Protein 7BAW (pdb70)

Radius of gyration: 16.31 Å; Cα contacts (8 Å, |Δi|>4): 355; chains: 7; bounding box: 27×25×44 Å

B-factor: mean 44.31, std 15.13, range [24.91, 99.05]

Secondary structure (P-SEA, 3-state):
caaaaaaaaaaaaaaaaaaaaaaaaaaaac/caaaaaaaaaaaaaaaaaaaaaaaaaaaac/caaaaaaaaaaaaaaaaaaaaaaaaaaac/caaaaaaaaaaaaaaaaaaaaaaaaaaaac/caaaaaaaaaaaaaaaaaaaaaaaaaaaac/caaaaaaaaaaaaaaaaaaaaaaaaaaaac/caaaaaaaaaaaaaaaaaaaaaaaaaaac

Foldseek 3Di:
DVVVVVVVVVVVVVVVVVVVVVVVVVVVVD/DVVVVVVVVVVVVVVVVVVVVVVVVVVVVD/DVVVVVVVVVVVVVVVVVVVVVVVVVVVD/DVVVVVVVVVVVVVVVVVVVVVVVVVVVVD/DVVVVVVVVVVVVVVVVVVVVVVVVVVVVD/DVVVVVVVVVVVVVVVVVVVVVVVVVVVVD/DVVVVVVVVVVVVVVVVVVVVVVVVVVVD

Structure (mmCIF, N/CA/C/O backbone):
data_7BAW
#
_entry.id   7BAW
#
_cell.length_a   37.456
_cell.length_b   50.434
_cell.length_c   126.608
_cell.angle_alpha   90.000
_cell.angle_beta   90.000
_cell.angle_gamma   90.000
#
_symmetry.space_group_name_H-M   'P 21 2 21'
#
loop_
_entity.id
_entity.type
_entity.pdbx_description
1 polymer CC-Type2-(GgIaId)4
2 non-polymer N-PROPANOL
3 non-polymer GLYCEROL
4 water water
#
loop_
_atom_site.group_PDB
_atom_site.id
_atom_site.type_symbol
_atom_site.label_atom_id
_atom_site.label_alt_id
_atom_site.label_comp_id
_atom_site.label_asym_id
_atom_site.label_entity_id
_atom_site.label_seq_id
_atom_site.pdbx_PDB_ins_code
_atom_site.Cartn_x
_atom_site.Cartn_y
_atom_site.Cartn_z
_atom_site.occupancy
_atom_site.B_iso_or_equiv
_atom_site.auth_seq_id
_atom_site.auth_comp_id
_atom_site.auth_asym_id
_atom_site.auth_atom_id
_atom_site.pdbx_PDB_model_num
ATOM 4 N N . GLY A 1 2 ? 10.743 42.195 -0.056 1.00 65.05 1 GLY A N 1
ATOM 5 C CA . GLY A 1 2 ? 11.972 42.131 0.805 1.00 49.72 1 GLY A CA 1
ATOM 6 C C . GLY A 1 2 ? 11.733 42.857 2.126 1.00 48.60 1 GLY A C 1
ATOM 7 O O . GLY A 1 2 ? 12.168 42.335 3.166 1.00 43.24 1 GLY A O 1
ATOM 8 N N . GLU A 1 3 ? 11.063 44.014 2.097 1.00 47.10 2 GLU A N 1
ATOM 9 C CA . GLU A 1 3 ? 10.682 44.786 3.305 1.00 45.35 2 GLU A CA 1
ATOM 10 C C . GLU A 1 3 ? 9.653 43.953 4.108 1.00 44.38 2 GLU A C 1
ATOM 11 O O . GLU A 1 3 ? 9.684 44.027 5.336 1.00 40.32 2 GLU A O 1
ATOM 13 N N . ILE A 1 4 ? 8.767 43.194 3.484 1.00 43.36 3 ILE A N 1
ATOM 14 C CA . ILE A 1 4 ? 7.814 42.321 4.234 1.00 44.50 3 ILE A CA 1
ATOM 15 C C . ILE A 1 4 ? 8.610 41.212 4.921 1.00 40.02 3 ILE A C 1
ATOM 16 O O . ILE A 1 4 ? 8.399 40.998 6.143 1.00 40.38 3 ILE A O 1
ATOM 21 N N . ALA A 1 5 ? 9.491 40.512 4.202 1.00 36.52 4 ALA A N 1
ATOM 22 C CA . ALA A 1 5 ? 10.337 39.441 4.783 1.00 42.13 4 ALA A CA 1
ATOM 23 C C . ALA A 1 5 ? 11.157 40.014 5.936 1.00 42.63 4 ALA A C 1
ATOM 24 O O . ALA A 1 5 ? 11.246 39.352 6.973 1.00 39.58 4 ALA A O 1
ATOM 26 N N . GLN A 1 6 ? 11.693 41.228 5.808 1.00 38.35 5 GLN A N 1
ATOM 27 C CA . GLN A 1 6 ? 12.526 41.856 6.865 1.00 41.58 5 GLN A CA 1
ATOM 28 C C . GLN A 1 6 ? 11.649 42.139 8.091 1.00 42.10 5 GLN A C 1
ATOM 29 O O . GLN A 1 6 ? 12.128 41.890 9.209 1.00 40.28 5 GLN A O 1
ATOM 32 N N . GLY A 1 7 ? 10.435 42.681 7.901 1.00 37.71 6 GLY A N 1
ATOM 33 C CA . GLY A 1 7 ? 9.520 42.950 9.017 1.00 42.01 6 GLY A CA 1
ATOM 34 C C . GLY A 1 7 ? 9.191 41.671 9.754 1.00 33.23 6 GLY A C 1
ATOM 35 O O . GLY A 1 7 ? 9.170 41.685 10.978 1.00 32.97 6 GLY A O 1
ATOM 36 N N . ILE A 1 8 ? 8.899 40.599 9.025 1.00 31.40 7 ILE A N 1
ATOM 37 C CA . ILE A 1 8 ? 8.526 39.306 9.652 1.00 33.22 7 ILE A CA 1
ATOM 38 C C . ILE A 1 8 ? 9.722 38.791 10.448 1.00 36.01 7 ILE A C 1
ATOM 39 O O . ILE A 1 8 ? 9.533 38.306 11.533 1.00 34.46 7 ILE A O 1
ATOM 44 N N . LYS A 1 9 ? 10.920 38.900 9.908 1.00 34.18 8 LYS A N 1
ATOM 45 C CA . LYS A 1 9 ? 12.152 38.454 10.624 1.00 32.73 8 LYS A CA 1
ATOM 46 C C . LYS A 1 9 ? 12.330 39.290 11.894 1.00 34.03 8 LYS A C 1
ATOM 47 O O . LYS A 1 9 ? 12.724 38.708 12.937 1.00 35.34 8 LYS A O 1
ATOM 49 N N . GLU A 1 10 ? 12.049 40.583 11.846 1.00 35.09 9 GLU A N 1
ATOM 50 C CA . GLU A 1 10 ? 12.146 41.426 13.064 1.00 34.71 9 GLU A CA 1
ATOM 51 C C . GLU A 1 10 ? 11.080 41.013 14.096 1.00 35.83 9 GLU A C 1
ATOM 52 O O . GLU A 1 10 ?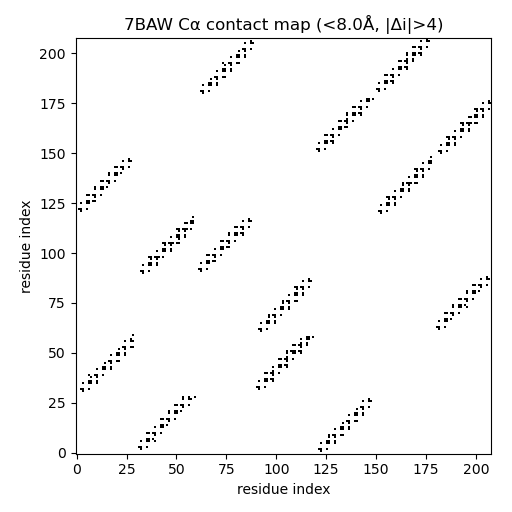 11.365 41.053 15.287 1.00 32.73 9 GLU A O 1
ATOM 58 N N . ILE A 1 11 ? 9.884 40.658 13.660 1.00 35.01 10 ILE A N 1
ATOM 59 C CA . ILE A 1 11 ? 8.852 40.127 14.602 1.00 29.82 10 ILE A CA 1
ATOM 60 C C . ILE A 1 11 ? 9.414 38.863 15.257 1.00 28.89 10 ILE A C 1
ATOM 61 O O . ILE A 1 11 ? 9.322 38.740 16.492 1.00 30.46 10 ILE A O 1
ATOM 66 N N . ALA A 1 12 ? 9.966 37.954 14.468 1.00 29.40 11 ALA A N 1
ATOM 67 C CA . ALA A 1 12 ? 10.511 36.687 15.015 1.00 33.90 11 ALA A CA 1
ATOM 68 C C . ALA A 1 12 ? 11.578 36.992 16.074 1.00 35.00 11 ALA A C 1
ATOM 69 O O . ALA A 1 12 ? 11.634 36.309 17.097 1.00 32.59 11 ALA A O 1
ATOM 71 N N . LYS A 1 13 ? 12.439 37.953 15.818 1.00 32.93 12 LYS A N 1
ATOM 72 C CA . LYS A 1 13 ? 13.510 38.326 16.760 1.00 33.86 12 LYS A CA 1
ATOM 73 C C . LYS A 1 13 ? 12.910 38.824 18.062 1.00 33.45 12 LYS A C 1
ATOM 74 O O . LYS A 1 13 ? 13.364 38.386 19.156 1.00 32.79 12 LYS A O 1
ATOM 76 N N . GLY A 1 14 ? 11.927 39.706 17.983 1.00 30.63 13 GLY A N 1
ATOM 77 C CA . GLY A 1 14 ? 11.288 40.240 19.193 1.00 31.73 13 GLY A CA 1
ATOM 78 C C . GLY A 1 14 ? 10.579 39.135 19.968 1.00 32.29 13 GLY A C 1
ATOM 79 O O . GLY A 1 14 ? 10.631 39.140 21.187 1.00 30.44 13 GLY A O 1
ATOM 80 N N . ILE A 1 15 ? 9.917 38.214 19.286 1.00 29.32 14 ILE A N 1
ATOM 81 C CA . ILE A 1 15 ? 9.199 37.102 19.947 1.00 26.39 14 ILE A CA 1
ATOM 82 C C . ILE A 1 15 ? 10.228 36.241 20.703 1.00 28.83 14 ILE A C 1
ATOM 83 O O . ILE A 1 15 ? 9.937 35.806 21.796 1.00 29.83 14 ILE A O 1
ATOM 88 N N . LYS A 1 16 ? 11.382 35.981 20.132 1.00 31.35 15 LYS A N 1
ATOM 89 C CA . LYS A 1 16 ? 12.429 35.190 20.835 1.00 34.43 15 LYS A CA 1
ATOM 90 C C . LYS A 1 16 ? 12.910 35.928 22.084 1.00 34.16 15 LYS A C 1
ATOM 91 O O . LYS A 1 16 ? 13.105 35.273 23.111 1.00 32.17 15 LYS A O 1
ATOM 97 N N . GLU A 1 17 ? 13.047 37.224 22.022 1.00 33.33 16 GLU A N 1
ATOM 98 C CA . GLU A 1 17 ? 13.411 38.018 23.216 1.00 31.21 16 GLU A CA 1
ATOM 99 C C . GLU A 1 17 ? 12.290 37.958 24.252 1.00 32.52 16 GLU A C 1
ATOM 100 O O . GLU A 1 17 ? 12.567 37.882 25.447 1.00 30.08 16 GLU A O 1
ATOM 106 N N . ILE A 1 18 ? 11.016 37.973 23.847 1.00 29.44 17 ILE A N 1
ATOM 107 C CA . ILE A 1 18 ? 9.904 37.776 24.819 1.00 29.93 17 ILE A CA 1
ATOM 108 C C . ILE A 1 18 ? 10.045 36.388 25.452 1.00 26.73 17 ILE A C 1
ATOM 109 O O . ILE A 1 18 ? 9.889 36.291 26.668 1.00 29.77 17 ILE A O 1
ATOM 114 N N . ALA A 1 19 ? 10.311 35.349 24.660 1.00 27.46 18 ALA A N 1
ATOM 115 C CA . ALA A 1 19 ? 10.433 33.972 25.209 1.00 28.08 18 ALA A CA 1
ATOM 116 C C . ALA A 1 19 ? 11.521 33.927 26.288 1.00 31.37 18 ALA A C 1
ATOM 117 O O . ALA A 1 19 ? 11.305 33.326 27.331 1.00 30.98 18 ALA A O 1
ATOM 119 N N . TRP A 1 20 ? 12.651 34.573 26.026 1.00 32.90 19 TRP A N 1
ATOM 120 C CA . TRP A 1 20 ? 13.768 34.631 26.999 1.00 36.93 19 TRP A CA 1
ATOM 121 C C . TRP A 1 20 ? 13.317 35.299 28.294 1.00 33.64 19 TRP A C 1
ATOM 122 O O . TRP A 1 20 ? 13.557 34.765 29.386 1.00 32.60 19 TRP A O 1
ATOM 133 N N . GLY A 1 21 ? 12.654 36.447 28.200 1.00 31.25 20 GLY A N 1
ATOM 134 C CA . GLY A 1 21 ? 12.151 37.175 29.357 1.00 31.93 20 GLY A CA 1
ATOM 135 C C . GLY A 1 21 ? 11.145 36.385 30.157 1.00 30.36 20 GLY A C 1
ATOM 136 O O . GLY A 1 21 ? 11.161 36.427 31.382 1.00 30.16 20 GLY A O 1
ATOM 137 N N . ILE A 1 22 ? 10.243 35.693 29.488 1.00 29.16 21 ILE A N 1
ATOM 138 C CA . ILE A 1 22 ? 9.218 34.877 30.191 1.00 27.59 21 ILE A CA 1
ATOM 139 C C . ILE A 1 22 ? 9.952 33.754 30.966 1.00 28.95 21 ILE A C 1
ATOM 140 O O . ILE A 1 22 ? 9.593 33.499 32.081 1.00 31.62 21 ILE A O 1
ATOM 145 N N . LYS A 1 23 ? 10.919 33.127 30.345 1.00 31.68 22 LYS A N 1
ATOM 146 C CA . LYS A 1 23 ? 11.714 32.067 31.016 1.00 37.71 22 LYS A CA 1
ATOM 147 C C . LYS A 1 23 ? 12.408 32.636 32.239 1.00 38.07 22 LYS A C 1
ATOM 148 O O . LYS A 1 23 ? 12.453 31.917 33.267 1.00 37.03 22 LYS A O 1
ATOM 154 N N . GLU A 1 24 ? 12.941 33.868 32.158 1.00 37.44 23 GLU A N 1
ATOM 155 C CA . GLU A 1 24 ? 13.571 34.525 33.327 1.00 36.18 23 GLU A CA 1
ATOM 156 C C . GLU A 1 24 ? 12.551 34.745 34.431 1.00 43.11 23 GLU A C 1
ATOM 157 O O . GLU A 1 24 ? 12.889 34.518 35.619 1.00 39.59 23 GLU A O 1
ATOM 163 N N . ILE A 1 25 ? 11.317 35.131 34.070 1.00 35.59 24 ILE A N 1
ATOM 164 C CA . ILE A 1 25 ? 10.268 35.322 35.090 1.00 32.65 24 ILE A CA 1
ATOM 165 C C . ILE A 1 25 ? 10.010 33.962 35.746 1.00 34.38 24 ILE A C 1
ATOM 166 O O . ILE A 1 25 ? 9.880 33.923 36.990 1.00 40.25 24 ILE A O 1
ATOM 171 N N . ALA A 1 26 ? 9.880 32.898 34.958 1.00 35.12 25 ALA A N 1
ATOM 172 C CA . ALA A 1 26 ? 9.512 31.561 35.487 1.00 34.20 25 ALA A CA 1
ATOM 173 C C . ALA A 1 26 ? 10.591 31.157 36.491 1.00 35.76 25 ALA A C 1
ATOM 174 O O . ALA A 1 26 ? 10.222 30.700 37.599 1.00 38.92 25 ALA A O 1
ATOM 176 N N . LYS A 1 27 ? 11.851 31.385 36.132 1.00 42.86 26 LYS A N 1
ATOM 177 C CA . LYS A 1 27 ? 12.997 31.035 37.045 1.00 44.14 26 LYS A CA 1
ATOM 178 C C . LYS A 1 27 ? 12.934 31.884 38.322 1.00 48.22 26 LYS A C 1
ATOM 179 O O . LYS A 1 27 ? 13.112 31.318 39.413 1.00 53.28 26 LYS A O 1
ATOM 183 N N . GLY A 1 28 ? 12.683 33.182 38.203 1.00 47.53 27 GLY A N 1
ATOM 184 C CA . GLY A 1 28 ? 12.540 34.110 39.343 1.00 53.07 27 GLY A CA 1
ATOM 185 C C . GLY A 1 28 ? 11.466 33.669 40.312 1.00 55.52 27 GLY A C 1
ATOM 186 O O . GLY A 1 28 ? 11.694 33.724 41.515 1.00 59.88 27 GLY A O 1
ATOM 187 N N . ILE A 1 29 ? 10.304 33.268 39.810 1.00 43.46 28 ILE A N 1
ATOM 188 C CA . ILE A 1 29 ? 9.150 32.854 40.648 1.00 48.39 28 ILE A CA 1
ATOM 189 C C . ILE A 1 29 ? 9.545 31.565 41.373 1.00 56.34 28 ILE A C 1
ATOM 190 O O . ILE A 1 29 ? 9.279 31.480 42.591 1.00 58.81 28 ILE A O 1
ATOM 195 N N . LYS A 1 30 ? 10.159 30.624 40.653 1.00 50.67 29 LYS A N 1
ATOM 196 C CA . LYS A 1 30 ? 10.564 29.290 41.185 1.00 56.79 29 LYS A CA 1
ATOM 197 C C . LYS A 1 30 ? 11.684 29.457 42.234 1.00 70.72 29 LYS A C 1
ATOM 198 O O . LYS A 1 30 ? 11.876 28.517 43.009 1.00 71.94 29 LYS A O 1
ATOM 204 N N . GLY A 1 31 ? 12.362 30.612 42.280 1.00 75.13 30 GLY A N 1
ATOM 205 C CA . GLY A 1 31 ? 13.345 30.975 43.318 1.00 91.48 30 GLY A CA 1
ATOM 206 C C . GLY A 1 31 ? 12.660 31.335 44.627 1.00 90.06 30 GLY A C 1
ATOM 207 O O . GLY A 1 31 ? 12.216 32.459 44.844 1.00 99.05 30 GLY A O 1
ATOM 211 N N . GLY B 1 2 ? 10.224 32.161 -0.041 1.00 73.70 1 GLY B N 1
ATOM 212 C CA . GLY B 1 2 ? 10.788 31.182 0.949 1.00 60.81 1 GLY B CA 1
ATOM 213 C C . GLY B 1 2 ? 11.205 31.877 2.240 1.00 53.60 1 GLY B C 1
ATOM 214 O O . GLY B 1 2 ? 11.021 31.290 3.305 1.00 44.37 1 GLY B O 1
ATOM 215 N N . GLU B 1 3 ? 11.763 33.082 2.135 1.00 52.60 2 GLU B N 1
ATOM 216 C CA . GLU B 1 3 ? 12.180 33.938 3.281 1.00 47.95 2 GLU B CA 1
ATOM 217 C C . GLU B 1 3 ? 10.933 34.322 4.107 1.00 52.23 2 GLU B C 1
ATOM 218 O O . GLU B 1 3 ? 11.040 34.382 5.321 1.00 44.60 2 GLU B O 1
ATOM 224 N N . ILE B 1 4 ? 9.777 34.570 3.492 1.00 46.42 3 ILE B N 1
ATOM 225 C CA . ILE B 1 4 ? 8.530 34.874 4.249 1.00 46.53 3 ILE B CA 1
ATOM 226 C C . ILE B 1 4 ? 8.102 33.614 5.019 1.00 41.19 3 ILE B C 1
ATOM 227 O O . ILE B 1 4 ? 7.868 33.710 6.232 1.00 40.02 3 ILE B O 1
ATOM 232 N N . ALA B 1 5 ? 8.037 32.461 4.353 1.00 39.57 4 ALA B N 1
ATOM 233 C CA . ALA B 1 5 ? 7.657 31.177 5.000 1.00 41.49 4 ALA B CA 1
ATOM 234 C C . ALA B 1 5 ? 8.634 30.890 6.151 1.00 37.68 4 ALA B C 1
ATOM 235 O O . ALA B 1 5 ? 8.211 30.453 7.216 1.00 36.52 4 ALA B O 1
ATOM 237 N N . GLN B 1 6 ? 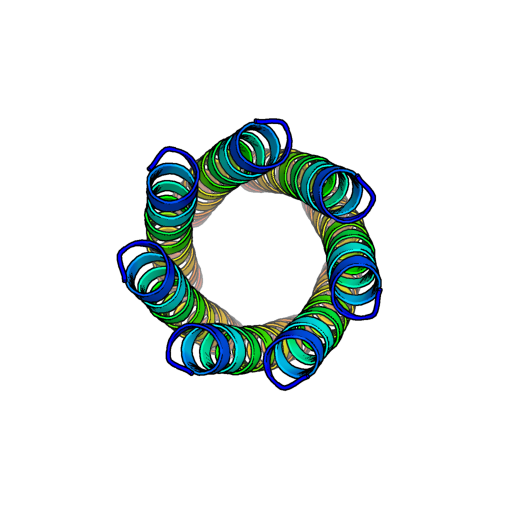9.920 31.165 5.985 1.00 41.48 5 GLN B N 1
ATOM 238 C CA . GLN B 1 6 ? 10.939 30.875 7.028 1.00 42.45 5 GLN B CA 1
ATOM 239 C C . GLN B 1 6 ? 10.707 31.810 8.225 1.00 40.00 5 GLN B C 1
ATOM 240 O O . GLN B 1 6 ? 10.815 31.334 9.357 1.00 38.84 5 GLN B O 1
ATOM 243 N N . GLY B 1 7 ? 10.459 33.095 7.984 1.00 38.65 6 GLY B N 1
ATOM 244 C CA . GLY B 1 7 ? 10.156 34.053 9.048 1.00 38.53 6 GLY B CA 1
ATOM 245 C C . GLY B 1 7 ? 8.933 33.612 9.838 1.00 35.54 6 GLY B C 1
ATOM 246 O O . GLY B 1 7 ? 8.936 33.698 11.058 1.00 32.66 6 GLY B O 1
ATOM 247 N N . ILE B 1 8 ? 7.872 33.201 9.149 1.00 33.08 7 ILE B N 1
ATOM 248 C CA . ILE B 1 8 ? 6.625 32.773 9.818 1.00 31.24 7 ILE B CA 1
ATOM 249 C C . ILE B 1 8 ? 6.939 31.555 10.688 1.00 34.77 7 ILE B C 1
ATOM 250 O O . ILE B 1 8 ? 6.444 31.486 11.790 1.00 30.73 7 ILE B O 1
ATOM 255 N N . LYS B 1 9 ? 7.720 30.605 10.177 1.00 36.05 8 LYS B N 1
ATOM 256 C CA . LYS B 1 9 ? 8.079 29.403 10.959 1.00 37.54 8 LYS B CA 1
ATOM 257 C C . LYS B 1 9 ? 8.901 29.792 12.180 1.00 34.87 8 LYS B C 1
ATOM 258 O O . LYS B 1 9 ? 8.717 29.178 13.259 1.00 33.35 8 LYS B O 1
ATOM 260 N N . GLU B 1 10 ? 9.774 30.779 12.061 1.00 33.94 9 GLU B N 1
ATOM 261 C CA . GLU B 1 10 ? 10.544 31.254 13.233 1.00 37.02 9 GLU B CA 1
ATOM 262 C C . GLU B 1 10 ? 9.611 31.928 14.256 1.00 37.50 9 GLU B C 1
ATOM 263 O O . GLU B 1 10 ? 9.860 31.771 15.453 1.00 33.06 9 GLU B O 1
ATOM 269 N N . ILE B 1 11 ? 8.596 32.652 13.805 1.00 32.03 10 ILE B N 1
ATOM 270 C CA . ILE B 1 11 ? 7.562 33.206 14.732 1.00 32.30 10 ILE B CA 1
ATOM 271 C C . ILE B 1 11 ? 6.902 32.043 15.478 1.00 29.00 10 ILE B C 1
ATOM 272 O O . ILE B 1 11 ? 6.799 32.118 16.705 1.00 28.23 10 ILE B O 1
ATOM 277 N N . ALA B 1 12 ? 6.511 30.992 14.752 1.00 29.01 11 ALA B N 1
ATOM 278 C CA . ALA B 1 12 ? 5.817 29.849 15.376 1.00 29.57 11 ALA B CA 1
ATOM 279 C C . ALA B 1 12 ? 6.718 29.237 16.456 1.00 33.11 11 ALA B C 1
ATOM 280 O O . ALA B 1 12 ? 6.209 28.867 17.524 1.00 31.25 11 ALA B O 1
ATOM 282 N N . LYS B 1 13 ? 8.001 29.087 16.173 1.00 33.71 12 LYS B N 1
ATOM 283 C CA . LYS B 1 13 ? 8.950 28.485 17.122 1.00 34.67 12 LYS B CA 1
ATOM 284 C C . LYS B 1 13 ? 9.015 29.357 18.377 1.00 35.41 12 LYS B C 1
ATOM 285 O O . LYS B 1 13 ? 8.956 28.798 19.501 1.00 32.55 12 LYS B O 1
ATOM 288 N N . GLY B 1 14 ? 9.165 30.673 18.208 1.00 32.58 13 GLY B N 1
ATOM 289 C CA . GLY B 1 14 ? 9.249 31.561 19.371 1.00 30.24 13 GLY B CA 1
ATOM 290 C C . GLY B 1 14 ? 7.941 31.547 20.179 1.00 28.73 13 GLY B C 1
ATOM 291 O O . GLY B 1 14 ? 8.010 31.576 21.418 1.00 29.14 13 GLY B O 1
ATOM 292 N N . ILE B 1 15 ? 6.801 31.475 19.540 1.00 28.24 14 ILE B N 1
ATOM 293 C CA . ILE B 1 15 ? 5.499 31.448 20.248 1.00 27.81 14 ILE B CA 1
ATOM 294 C C . ILE B 1 15 ? 5.423 30.168 21.100 1.00 27.98 14 ILE B C 1
ATOM 295 O O . ILE B 1 15 ? 4.935 30.226 22.217 1.00 28.29 14 ILE B O 1
ATOM 300 N N . LYS B 1 16 ? 5.858 29.054 20.566 1.00 28.94 15 LYS B N 1
ATOM 301 C CA . LYS B 1 16 ? 5.863 27.788 21.353 1.00 32.94 15 LYS B CA 1
ATOM 302 C C . LYS B 1 16 ? 6.798 27.899 22.551 1.00 32.38 15 LYS B C 1
ATOM 303 O O . LYS B 1 16 ? 6.452 27.381 23.612 1.00 30.03 15 LYS B O 1
ATOM 309 N N . GLU B 1 17 ? 7.929 28.576 22.408 1.00 31.28 16 GLU B N 1
ATOM 310 C CA . GLU B 1 17 ? 8.841 28.799 23.546 1.00 31.27 16 GLU B CA 1
ATOM 311 C C . GLU B 1 17 ? 8.164 29.712 24.587 1.00 31.43 16 GLU B C 1
ATOM 312 O O . GLU B 1 17 ? 8.311 29.480 25.780 1.00 29.17 16 GLU B O 1
ATOM 318 N N . ILE B 1 18 ? 7.398 30.714 24.155 1.00 26.44 17 ILE B N 1
ATOM 319 C CA . ILE B 1 18 ? 6.601 31.538 25.116 1.00 29.89 17 ILE B CA 1
ATOM 320 C C . ILE B 1 18 ? 5.607 30.619 25.830 1.00 25.39 17 ILE B C 1
ATOM 321 O O . ILE B 1 18 ? 5.482 30.753 27.056 1.00 28.19 17 ILE B O 1
ATOM 326 N N . ALA B 1 19 ? 4.909 29.758 25.117 1.00 29.06 18 ALA B N 1
ATOM 327 C CA . ALA B 1 19 ? 3.917 28.862 25.763 1.00 27.33 18 ALA B CA 1
ATOM 328 C C . ALA B 1 19 ? 4.567 28.018 26.858 1.00 31.24 18 ALA B C 1
ATOM 329 O O . ALA B 1 19 ? 3.995 27.860 27.923 1.00 30.12 18 ALA B O 1
ATOM 331 N N . TRP B 1 20 ? 5.758 27.493 26.575 1.00 31.25 19 TRP B N 1
ATOM 332 C CA . TRP B 1 20 ? 6.490 26.658 27.561 1.00 38.85 19 TRP B CA 1
ATOM 333 C C . TRP B 1 20 ? 6.791 27.495 28.820 1.00 35.12 19 TRP B C 1
ATOM 334 O O . TRP B 1 20 ? 6.535 27.048 29.942 1.00 33.27 19 TRP B O 1
ATOM 345 N N . GLY B 1 21 ? 7.320 28.720 28.621 1.00 31.46 20 GLY B N 1
ATOM 346 C CA . GLY B 1 21 ? 7.597 29.624 29.731 1.00 31.16 20 GLY B CA 1
ATOM 347 C C . GLY B 1 21 ? 6.386 29.963 30.563 1.00 30.05 20 GLY B C 1
ATOM 348 O O . GLY B 1 21 ? 6.491 30.039 31.787 1.00 31.67 20 GLY B O 1
ATOM 349 N N . ILE B 1 22 ? 5.273 30.240 29.916 1.00 27.12 21 ILE B N 1
ATOM 350 C CA . ILE B 1 22 ? 4.027 30.609 30.638 1.00 28.91 21 ILE B CA 1
ATOM 351 C C . ILE B 1 22 ? 3.587 29.392 31.496 1.00 29.94 21 ILE B C 1
ATOM 352 O O . ILE B 1 22 ? 3.149 29.596 32.624 1.00 31.45 21 ILE B O 1
ATOM 357 N N . LYS B 1 23 ? 3.659 28.202 30.936 1.00 30.88 22 LYS B N 1
ATOM 358 C CA . LYS B 1 23 ? 3.314 26.970 31.703 1.00 36.32 22 LYS B CA 1
ATOM 359 C C . LYS B 1 23 ? 4.226 26.857 32.933 1.00 37.41 22 LYS B C 1
ATOM 360 O O . LYS B 1 23 ? 3.745 26.458 34.021 1.00 36.22 22 LYS B O 1
ATOM 366 N N . GLU B 1 24 ? 5.494 27.192 32.788 1.00 35.11 23 GLU B N 1
ATOM 367 C CA . GLU B 1 24 ? 6.417 27.131 33.942 1.00 34.76 23 GLU B CA 1
ATOM 368 C C . GLU B 1 24 ? 6.088 28.207 34.972 1.00 39.45 23 GLU B C 1
ATOM 369 O O . GLU B 1 24 ? 6.214 27.985 36.167 1.00 36.20 23 GLU B O 1
ATOM 375 N N . ILE B 1 25 ? 5.626 29.379 34.541 1.00 33.40 24 ILE B N 1
ATOM 376 C CA . ILE B 1 25 ? 5.128 30.411 35.487 1.00 30.90 24 ILE B CA 1
ATOM 377 C C . ILE B 1 25 ? 3.932 29.833 36.243 1.00 32.85 24 ILE B C 1
ATOM 378 O O . ILE B 1 25 ? 3.892 30.015 37.486 1.00 34.86 24 ILE B O 1
ATOM 383 N N . ALA B 1 26 ? 3.000 29.176 35.535 1.00 33.02 25 ALA B N 1
ATOM 384 C CA . ALA B 1 26 ? 1.776 28.665 36.205 1.00 34.36 25 ALA B CA 1
ATOM 385 C C . ALA B 1 26 ? 2.210 27.665 37.277 1.00 40.69 25 ALA B C 1
ATOM 386 O O . ALA B 1 26 ? 1.673 27.709 38.380 1.00 39.40 25 ALA B O 1
ATOM 388 N N . LYS B 1 27 ? 3.168 26.825 36.949 1.00 34.43 26 LYS B N 1
ATOM 389 C CA . LYS B 1 27 ? 3.734 25.827 37.921 1.00 39.84 26 LYS B CA 1
ATOM 390 C C . LYS B 1 27 ? 4.363 26.537 39.130 1.00 47.58 26 LYS B C 1
ATOM 391 O O . LYS B 1 27 ? 4.085 26.119 40.297 1.00 47.14 26 LYS B O 1
ATOM 397 N N . GLY B 1 28 ? 5.169 27.575 38.904 1.00 45.37 27 GLY B N 1
ATOM 398 C CA . GLY B 1 28 ? 5.781 28.374 39.981 1.00 51.61 27 GLY B CA 1
ATOM 399 C C . GLY B 1 28 ? 4.743 28.987 40.918 1.00 55.44 27 GLY B C 1
ATOM 400 O O . GLY B 1 28 ? 4.939 28.970 42.126 1.00 52.14 27 GLY B O 1
ATOM 401 N N . ILE B 1 29 ? 3.666 29.544 40.377 1.00 45.67 28 ILE B N 1
ATOM 402 C CA . ILE B 1 29 ? 2.583 30.188 41.173 1.00 48.90 28 ILE B CA 1
ATOM 403 C C . ILE B 1 29 ? 1.898 29.105 42.023 1.00 57.02 28 ILE B C 1
ATOM 404 O O . ILE B 1 29 ? 1.660 29.362 43.208 1.00 58.04 28 ILE B O 1
ATOM 409 N N . LYS B 1 30 ? 1.611 27.944 41.427 1.00 54.00 29 LYS B N 1
ATOM 410 C CA . LYS B 1 30 ? 0.908 26.807 42.078 1.00 51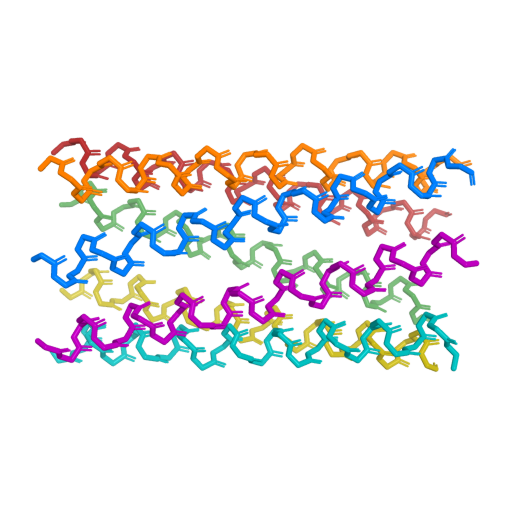.54 29 LYS B CA 1
ATOM 411 C C . LYS B 1 30 ? 1.791 26.211 43.184 1.00 56.83 29 LYS B C 1
ATOM 412 O O . LYS B 1 30 ? 1.222 25.535 44.067 1.00 79.12 29 LYS B O 1
ATOM 418 N N . GLY B 1 31 ? 3.104 26.479 43.181 1.00 58.92 30 GLY B N 1
ATOM 419 C CA . GLY B 1 31 ? 4.041 26.099 44.251 1.00 62.34 30 GLY B CA 1
ATOM 420 C C . GLY B 1 31 ? 3.869 27.000 45.466 1.00 75.55 30 GLY B C 1
ATOM 421 O O . GLY B 1 31 ? 4.645 26.936 46.401 1.00 76.97 30 GLY B O 1
ATOM 425 N N . GLY C 1 2 ? -7.766 29.562 1.047 1.00 66.10 1 GLY C N 1
ATOM 426 C CA . GLY C 1 2 ? -8.742 29.112 2.082 1.00 56.35 1 GLY C CA 1
ATOM 427 C C . GLY C 1 2 ? -8.024 28.600 3.335 1.00 50.78 1 GLY C C 1
ATOM 428 O O . GLY C 1 2 ? -8.499 28.859 4.453 1.00 41.32 1 GLY C O 1
ATOM 429 N N . GLU C 1 3 ? -6.915 27.902 3.160 1.00 44.31 2 GLU C N 1
ATOM 430 C CA . GLU C 1 3 ? -6.080 27.363 4.272 1.00 49.67 2 GLU C CA 1
ATOM 431 C C . GLU C 1 3 ? -5.426 28.555 5.004 1.00 48.90 2 GLU C C 1
ATOM 432 O O . GLU C 1 3 ? -5.273 28.485 6.207 1.00 41.94 2 GLU C O 1
ATOM 438 N N . ILE C 1 4 ? -5.060 29.628 4.309 1.00 41.34 3 ILE C N 1
ATOM 439 C CA . ILE C 1 4 ? -4.499 30.840 4.962 1.00 41.87 3 ILE C CA 1
ATOM 440 C C . ILE C 1 4 ? -5.606 31.489 5.796 1.00 41.46 3 ILE C C 1
ATOM 441 O O . ILE C 1 4 ? -5.357 31.762 7.003 1.00 38.81 3 ILE C O 1
ATOM 446 N N . ALA C 1 5 ? -6.794 31.707 5.217 1.00 37.31 4 ALA C N 1
ATOM 447 C CA . ALA C 1 5 ? -7.942 32.290 5.927 1.00 42.20 4 ALA C CA 1
ATOM 448 C C . ALA C 1 5 ? -8.262 31.430 7.160 1.00 44.91 4 ALA C C 1
ATOM 449 O O . ALA C 1 5 ? -8.513 31.989 8.226 1.00 40.81 4 ALA C O 1
ATOM 451 N N . GLN C 1 6 ? -8.203 30.116 7.067 1.00 41.43 5 GLN C N 1
ATOM 452 C CA . GLN C 1 6 ? -8.535 29.211 8.196 1.00 40.16 5 GLN C CA 1
ATOM 453 C C . GLN C 1 6 ? -7.480 29.353 9.301 1.00 40.36 5 GLN C C 1
ATOM 454 O O . GLN C 1 6 ? -7.881 29.392 10.458 1.00 38.24 5 GLN C O 1
ATOM 460 N N . GLY C 1 7 ? -6.190 29.390 8.945 1.00 37.64 6 GLY C N 1
ATOM 461 C CA . GLY C 1 7 ? -5.116 29.587 9.928 1.00 40.24 6 GLY C CA 1
ATOM 462 C C . GLY C 1 7 ? -5.301 30.921 10.663 1.00 36.78 6 GLY C C 1
ATOM 463 O O . GLY C 1 7 ? -5.145 30.963 11.884 1.00 34.57 6 GLY C O 1
ATOM 464 N N . ILE C 1 8 ? -5.610 31.990 9.928 1.00 34.72 7 ILE C N 1
ATOM 465 C CA . ILE C 1 8 ? -5.788 33.324 10.541 1.00 34.42 7 ILE C CA 1
ATOM 466 C C . ILE C 1 8 ? -6.984 33.277 11.493 1.00 33.38 7 ILE C C 1
ATOM 467 O O . ILE C 1 8 ? -6.901 33.839 12.580 1.00 32.87 7 ILE C O 1
ATOM 472 N N . LYS C 1 9 ? -8.062 32.617 11.104 1.00 37.05 8 LYS C N 1
ATOM 473 C CA . LYS C 1 9 ? -9.251 32.499 11.985 1.00 37.68 8 LYS C CA 1
ATOM 474 C C . LYS C 1 9 ? -8.898 31.701 13.238 1.00 34.79 8 LYS C C 1
ATOM 475 O O . LYS C 1 9 ? -9.386 32.051 14.344 1.00 35.42 8 LYS C O 1
ATOM 477 N N . GLU C 1 10 ? -8.067 30.679 13.121 1.00 34.14 9 GLU C N 1
ATOM 478 C CA . GLU C 1 10 ? -7.651 29.905 14.306 1.00 31.16 9 GLU C CA 1
ATOM 479 C C . GLU C 1 10 ? -6.774 30.802 15.224 1.00 34.09 9 GLU C C 1
ATOM 480 O O . GLU C 1 10 ? -6.873 30.661 16.449 1.00 32.68 9 GLU C O 1
ATOM 486 N N . ILE C 1 11 ? -5.925 31.653 14.658 1.00 31.59 10 ILE C N 1
ATOM 487 C CA . ILE C 1 11 ? -5.143 32.613 15.494 1.00 28.15 10 ILE C CA 1
ATOM 488 C C . ILE C 1 11 ? -6.127 33.513 16.233 1.00 28.72 10 ILE C C 1
ATOM 489 O O . ILE C 1 11 ? -5.948 33.705 17.450 1.00 31.00 10 ILE C O 1
ATOM 494 N N . ALA C 1 12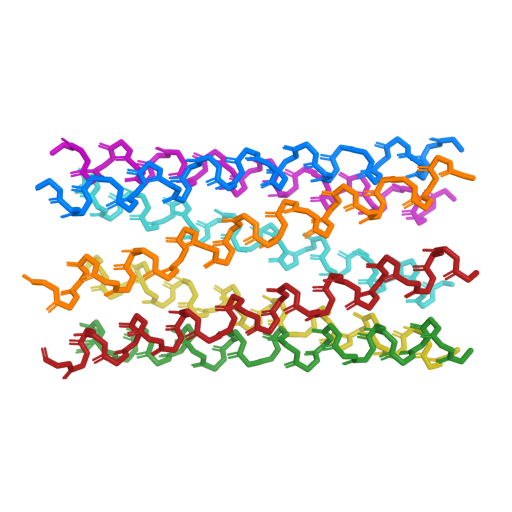 ? -7.137 34.046 15.536 1.00 28.08 11 ALA C N 1
ATOM 495 C CA . ALA C 1 12 ? -8.124 34.933 16.177 1.00 31.96 11 ALA C CA 1
ATOM 496 C C . ALA C 1 12 ? -8.784 34.217 17.357 1.00 32.74 11 ALA C C 1
ATOM 497 O O . ALA C 1 12 ? -9.000 34.856 18.400 1.00 30.77 11 ALA C O 1
ATOM 499 N N . LYS C 1 13 ? -9.147 32.962 17.189 1.00 32.93 12 LYS C N 1
ATOM 500 C CA . LYS C 1 13 ? -9.801 32.175 18.269 1.00 36.38 12 LYS C CA 1
ATOM 501 C C . LYS C 1 13 ? -8.862 32.051 19.464 1.00 34.86 12 LYS C C 1
ATOM 502 O O . LYS C 1 13 ? -9.290 32.296 20.596 1.00 33.23 12 LYS C O 1
ATOM 506 N N . GLY C 1 14 ? -7.604 31.699 19.224 1.00 32.19 13 GLY C N 1
ATOM 507 C CA . GLY C 1 14 ? -6.627 31.566 20.315 1.00 32.96 13 GLY C CA 1
ATOM 508 C C . GLY C 1 14 ? -6.413 32.912 21.031 1.00 30.30 13 GLY C C 1
ATOM 509 O O . GLY C 1 14 ? -6.281 32.919 22.247 1.00 29.21 13 GLY C O 1
ATOM 510 N N . ILE C 1 15 ? -6.345 34.007 20.296 1.00 29.58 14 ILE C N 1
ATOM 511 C CA . ILE C 1 15 ? -6.136 35.348 20.895 1.00 28.97 14 ILE C CA 1
ATOM 512 C C . ILE C 1 15 ? -7.313 35.680 21.806 1.00 33.35 14 ILE C C 1
ATOM 513 O O . ILE C 1 15 ? -7.099 36.224 22.889 1.00 29.70 14 ILE C O 1
ATOM 518 N N . LYS C 1 16 ? -8.538 35.372 21.373 1.00 32.26 15 LYS C N 1
ATOM 519 C CA . LYS C 1 16 ? -9.720 35.651 22.211 1.00 33.92 15 LYS C CA 1
ATOM 520 C C . LYS C 1 16 ? -9.639 34.810 23.493 1.00 31.57 15 LYS C C 1
ATOM 521 O O . LYS C 1 16 ? -10.007 35.309 24.560 1.00 33.10 15 LYS C O 1
ATOM 527 N N . GLU C 1 17 ? -9.172 33.576 23.409 1.00 34.76 16 GLU C N 1
ATOM 528 C CA . GLU C 1 17 ? -9.042 32.730 24.589 1.00 33.54 16 GLU C CA 1
ATOM 529 C C . GLU C 1 17 ? -7.951 33.287 25.512 1.00 36.97 16 GLU C C 1
ATOM 530 O O . GLU C 1 17 ? -8.116 33.237 26.721 1.00 32.63 16 GLU C O 1
ATOM 536 N N . ILE C 1 18 ? -6.865 33.819 24.972 1.00 29.14 17 ILE C N 1
ATOM 537 C CA . ILE C 1 18 ? -5.863 34.549 25.817 1.00 27.90 17 ILE C CA 1
ATOM 538 C C . ILE C 1 18 ? -6.550 35.706 26.513 1.00 29.44 17 ILE C C 1
ATOM 539 O O . ILE C 1 18 ? -6.324 35.892 27.707 1.00 29.45 17 ILE C O 1
ATOM 544 N N . ALA C 1 19 ? -7.331 36.516 25.793 1.00 30.37 18 ALA C N 1
ATOM 545 C CA . ALA C 1 19 ? -8.001 37.681 26.410 1.00 35.36 18 ALA C CA 1
ATOM 546 C C . ALA C 1 19 ? -8.876 37.235 27.602 1.00 35.24 18 ALA C C 1
ATOM 547 O O . ALA C 1 19 ? -8.850 37.898 28.634 1.00 32.75 18 ALA C O 1
ATOM 549 N N . TRP C 1 20 ? -9.611 36.153 27.446 1.00 35.10 19 TRP C N 1
ATOM 550 C CA . TRP C 1 20 ? -10.463 35.603 28.534 1.00 38.00 19 TRP C CA 1
ATOM 551 C C . TRP C 1 20 ? -9.614 35.224 29.749 1.00 38.01 19 TRP C C 1
ATOM 552 O O . TRP C 1 20 ? -9.939 35.607 30.880 1.00 34.52 19 TRP C O 1
ATOM 554 N N . GLY C 1 21 ? -8.522 34.497 29.516 1.00 33.09 20 GLY C N 1
ATOM 555 C CA . GLY C 1 21 ? -7.594 34.092 30.568 1.00 32.85 20 GLY C CA 1
ATOM 556 C C . GLY C 1 21 ? -6.993 35.299 31.296 1.00 33.68 20 GLY C C 1
ATOM 557 O O . GLY C 1 21 ? -6.811 35.251 32.508 1.00 33.70 20 GLY C O 1
ATOM 558 N N . ILE C 1 22 ? -6.585 36.320 30.551 1.00 28.42 21 ILE C N 1
ATOM 559 C CA . ILE C 1 22 ? -5.961 37.509 31.177 1.00 29.60 21 ILE C CA 1
ATOM 560 C C . ILE C 1 22 ? -7.012 38.202 32.061 1.00 35.78 21 ILE C C 1
ATOM 561 O O . ILE C 1 22 ? -6.659 38.649 33.149 1.00 34.77 21 ILE C O 1
ATOM 566 N N . LYS C 1 23 ? -8.236 38.305 31.576 1.00 37.92 22 LYS C N 1
ATOM 567 C CA . LYS C 1 23 ? -9.363 38.878 32.380 1.00 40.42 22 LYS C CA 1
ATOM 568 C C . LYS C 1 23 ? -9.507 38.077 33.680 1.00 39.56 22 LYS C C 1
ATOM 569 O O . LYS C 1 23 ? -9.718 38.727 34.734 1.00 44.04 22 LYS C O 1
ATOM 573 N N . GLU C 1 24 ? -9.406 36.756 33.613 1.00 38.43 23 GLU C N 1
ATOM 574 C CA . GLU C 1 24 ? -9.519 35.909 34.811 1.00 40.21 23 GLU C CA 1
ATOM 575 C C . GLU C 1 24 ? -8.350 36.159 35.758 1.00 46.22 23 GLU C C 1
ATOM 576 O O . GLU C 1 24 ? -8.557 36.170 36.986 1.00 42.22 23 GLU C O 1
ATOM 582 N N . ILE C 1 25 ? -7.155 36.367 35.241 1.00 37.65 24 ILE C N 1
ATOM 583 C CA . ILE C 1 25 ? -5.991 36.734 36.103 1.00 37.04 24 ILE C CA 1
ATOM 584 C C . ILE C 1 25 ? -6.318 38.052 36.808 1.00 40.89 24 ILE C C 1
ATOM 585 O O . ILE C 1 25 ? -6.076 38.149 38.036 1.00 42.00 24 ILE C O 1
ATOM 590 N N . ALA C 1 26 ? -6.812 39.040 36.076 1.00 35.93 25 ALA C N 1
ATOM 591 C CA . ALA C 1 26 ? -7.034 40.390 36.660 1.00 41.30 25 ALA C CA 1
ATOM 592 C C . ALA C 1 26 ? -8.066 40.245 37.781 1.00 47.69 25 ALA C C 1
ATOM 593 O O . ALA C 1 26 ? -7.849 40.826 38.848 1.00 45.29 25 ALA C O 1
ATOM 595 N N . LYS C 1 27 ? -9.095 39.435 37.554 1.00 47.13 26 LYS C N 1
ATOM 596 C CA . LYS C 1 27 ? -10.145 39.153 38.590 1.00 51.85 26 LYS C CA 1
ATOM 597 C C . LYS C 1 27 ? -9.517 38.458 39.814 1.00 58.59 26 LYS C C 1
ATOM 598 O O . LYS C 1 27 ? -9.816 38.855 40.951 1.00 59.82 26 LYS C O 1
ATOM 602 N N . GLY C 1 28 ? -8.679 37.450 39.601 1.00 56.12 27 GLY C N 1
ATOM 603 C CA . GLY C 1 28 ? -7.953 36.723 40.667 1.00 54.17 27 GLY C CA 1
ATOM 604 C C . GLY C 1 28 ? -7.122 37.662 41.528 1.00 54.56 27 GLY C C 1
ATOM 605 O O . GLY C 1 28 ? -7.133 37.516 42.754 1.00 60.46 27 GLY C O 1
ATOM 606 N N . ILE C 1 29 ? -6.384 38.578 40.914 1.00 55.82 28 ILE C N 1
ATOM 607 C CA . ILE C 1 29 ? -5.502 39.538 41.644 1.00 56.88 28 ILE C CA 1
ATOM 608 C C . ILE C 1 29 ? -6.398 40.467 42.470 1.00 66.40 28 ILE C C 1
ATOM 609 O O . ILE C 1 29 ? -6.085 40.692 43.651 1.00 64.35 28 ILE C O 1
ATOM 614 N N . LYS C 1 30 ? -7.444 41.014 41.837 1.00 70.61 29 LYS C N 1
ATOM 615 C CA . LYS C 1 30 ? -8.540 41.798 42.465 1.00 79.07 29 LYS C CA 1
ATOM 616 C C . LYS C 1 30 ? -9.289 40.870 43.428 1.00 65.81 29 LYS C C 1
ATOM 617 O O . LYS C 1 30 ? -9.546 41.265 44.551 1.00 80.04 29 LYS C O 1
ATOM 623 N N . GLY D 1 2 ? 1.723 26.913 0.504 1.00 70.67 1 GLY D N 1
ATOM 624 C CA . GLY D 1 2 ? 1.458 25.761 1.452 1.00 59.05 1 GLY D CA 1
ATOM 625 C C . GLY D 1 2 ? 2.377 25.855 2.668 1.00 46.36 1 GLY D C 1
ATOM 626 O O . GLY D 1 2 ? 1.900 25.595 3.780 1.00 41.16 1 GLY D O 1
ATOM 627 N N . GLU D 1 3 ? 3.642 26.232 2.478 1.00 48.82 2 GLU D N 1
ATOM 628 C CA . GLU D 1 3 ? 4.620 26.485 3.571 1.00 46.44 2 GLU D CA 1
ATOM 629 C C . GLU D 1 3 ? 4.128 27.693 4.406 1.00 42.04 2 GLU D C 1
ATOM 630 O O . GLU D 1 3 ? 4.281 27.674 5.645 1.00 38.86 2 GLU D O 1
ATOM 632 N N . ILE D 1 4 ? 3.524 28.692 3.794 1.00 41.27 3 ILE D N 1
ATOM 633 C CA . ILE D 1 4 ? 2.969 29.862 4.531 1.00 42.41 3 ILE D CA 1
ATOM 634 C C . ILE D 1 4 ? 1.765 29.392 5.335 1.00 38.94 3 ILE D C 1
ATOM 635 O O . ILE D 1 4 ? 1.710 29.687 6.554 1.00 38.90 3 ILE D O 1
ATOM 640 N N . ALA D 1 5 ? 0.818 28.683 4.718 1.00 36.50 4 ALA D N 1
ATOM 641 C CA . ALA D 1 5 ? -0.377 28.147 5.406 1.00 35.82 4 ALA D CA 1
ATOM 642 C C . ALA D 1 5 ? 0.079 27.276 6.599 1.00 37.40 4 ALA D C 1
ATOM 643 O O . ALA D 1 5 ? -0.502 27.375 7.680 1.00 36.04 4 ALA D O 1
ATOM 645 N N . GLN D 1 6 ? 1.127 26.460 6.434 1.00 37.75 5 GLN D N 1
ATOM 646 C CA . GLN D 1 6 ? 1.600 25.559 7.515 1.00 37.69 5 GLN D CA 1
ATOM 647 C C . GLN D 1 6 ? 2.190 26.391 8.660 1.00 37.91 5 GLN D C 1
ATOM 648 O O . GLN D 1 6 ? 1.913 26.056 9.821 1.00 34.59 5 GLN D O 1
ATOM 654 N N . GLY D 1 7 ? 2.979 27.423 8.351 1.00 33.43 6 GLY D N 1
ATOM 655 C CA . GLY D 1 7 ? 3.551 28.317 9.380 1.00 33.08 6 GLY D CA 1
ATOM 656 C C . GLY D 1 7 ? 2.445 28.973 10.160 1.00 29.57 6 GLY D C 1
ATOM 657 O O . GLY D 1 7 ? 2.563 29.056 11.388 1.00 32.16 6 GLY D O 1
ATOM 658 N N . ILE D 1 8 ? 1.409 29.471 9.483 1.00 32.57 7 ILE D N 1
ATOM 659 C CA . ILE D 1 8 ? 0.297 30.165 10.153 1.00 29.52 7 ILE D CA 1
ATOM 660 C C . ILE D 1 8 ? -0.399 29.177 11.088 1.00 33.14 7 ILE D C 1
ATOM 661 O O . ILE D 1 8 ? -0.756 29.548 12.199 1.00 31.03 7 ILE D O 1
ATOM 666 N N . LYS D 1 9 ? -0.624 27.948 10.627 1.00 32.43 8 LYS D N 1
ATOM 667 C CA . LYS D 1 9 ? -1.279 26.932 11.479 1.00 32.79 8 LYS D CA 1
ATOM 668 C C . LYS D 1 9 ? -0.403 26.618 12.697 1.00 31.27 8 LYS D C 1
ATOM 669 O O . LYS D 1 9 ? -0.936 26.410 13.791 1.00 32.66 8 LYS D O 1
ATOM 675 N N . GLU D 1 10 ? 0.910 26.581 12.547 1.00 33.29 9 GLU D N 1
ATOM 676 C CA . GLU D 1 10 ? 1.822 26.354 13.695 1.00 30.97 9 GLU D CA 1
ATOM 677 C C . GLU D 1 10 ? 1.747 27.552 14.676 1.00 28.47 9 GLU D C 1
ATOM 678 O O . GLU D 1 10 ? 1.824 27.327 15.886 1.00 28.28 9 GLU D O 1
ATOM 684 N N . ILE D 1 11 ? 1.614 28.780 14.168 1.00 29.20 10 ILE D N 1
ATOM 685 C CA . ILE D 1 11 ? 1.401 29.945 15.065 1.00 26.85 10 ILE D CA 1
ATOM 686 C C . ILE D 1 11 ? 0.095 29.739 15.820 1.00 26.75 10 ILE D C 1
ATOM 687 O O . ILE D 1 11 ? 0.083 29.944 17.040 1.00 28.97 10 ILE D O 1
ATOM 692 N N . ALA D 1 12 ? -0.970 29.338 15.149 1.00 28.21 11 ALA D N 1
ATOM 693 C CA . ALA D 1 12 ? -2.273 29.133 15.809 1.00 29.26 11 ALA D CA 1
ATOM 694 C C . ALA D 1 12 ? -2.115 28.105 16.932 1.00 29.71 11 ALA D C 1
ATOM 695 O O . ALA D 1 12 ? -2.688 28.289 18.001 1.00 30.60 11 ALA D O 1
ATOM 697 N N . LYS D 1 13 ? -1.392 27.022 16.686 1.00 30.92 12 LYS D N 1
ATOM 698 C CA . LYS D 1 13 ? -1.176 25.974 17.705 1.00 33.64 12 LYS D CA 1
ATOM 699 C C . LYS D 1 13 ? -0.454 26.568 18.915 1.00 32.34 12 LYS D C 1
ATOM 700 O O . LYS D 1 13 ? -0.859 26.297 20.064 1.00 27.79 12 LYS D O 1
ATOM 704 N N . GLY D 1 14 ? 0.631 27.307 18.687 1.00 29.24 13 GLY D N 1
ATOM 705 C CA . GLY D 1 14 ? 1.374 27.910 19.796 1.00 30.20 13 GLY D CA 1
ATOM 706 C C . GLY D 1 14 ? 0.528 28.913 20.568 1.00 29.55 13 GLY D C 1
ATOM 707 O O . GLY D 1 14 ? 0.654 28.977 21.787 1.00 27.37 13 GLY D O 1
ATOM 708 N N . ILE D 1 15 ? -0.306 29.698 19.886 1.00 26.68 14 ILE D N 1
ATOM 709 C CA . ILE D 1 15 ? -1.177 30.697 20.574 1.00 27.80 14 ILE D CA 1
ATOM 710 C C . ILE D 1 15 ? -2.155 29.931 21.494 1.00 31.88 14 ILE D C 1
ATOM 711 O O . ILE D 1 15 ? -2.411 30.375 22.593 1.00 27.08 14 ILE D O 1
ATOM 716 N N . LYS D 1 16 ? -2.700 28.825 21.030 1.00 30.18 15 LYS D N 1
ATOM 717 C CA . LYS D 1 16 ? -3.610 28.020 21.887 1.00 30.41 15 LYS D CA 1
ATOM 718 C C . LYS D 1 16 ? -2.858 27.472 23.098 1.00 27.64 15 LYS D C 1
ATOM 719 O O . LYS D 1 16 ? -3.418 27.410 24.187 1.00 28.75 15 LYS D O 1
ATOM 725 N N . GLU D 1 17 ? -1.612 27.083 22.955 1.00 28.17 16 GLU D N 1
ATOM 726 C CA . GLU D 1 17 ? -0.824 26.601 24.085 1.00 26.72 16 GLU D CA 1
ATOM 727 C C . GLU D 1 17 ? -0.560 27.775 25.057 1.00 26.44 16 GLU D C 1
ATOM 728 O O . GLU D 1 17 ? -0.574 27.588 26.277 1.00 27.49 16 GLU D O 1
ATOM 734 N N . ILE D 1 18 ? -0.337 28.992 24.549 1.00 28.73 17 ILE D N 1
ATOM 735 C CA . ILE D 1 18 ? -0.250 30.172 25.454 1.00 25.94 17 ILE D CA 1
ATOM 736 C C . ILE D 1 18 ? -1.587 30.340 26.192 1.00 25.95 17 ILE D C 1
ATOM 737 O O . ILE D 1 18 ? -1.552 30.577 27.405 1.00 27.22 17 ILE D O 1
ATOM 742 N N . ALA D 1 19 ? -2.703 30.232 25.513 1.00 29.05 18 ALA D N 1
ATOM 743 C CA . ALA D 1 19 ? -4.018 30.431 26.153 1.00 27.20 18 ALA D CA 1
ATOM 744 C C . ALA D 1 19 ? -4.190 29.427 27.309 1.00 30.40 18 ALA D C 1
ATOM 745 O O . ALA D 1 19 ? -4.665 29.811 28.369 1.00 29.92 18 ALA D O 1
ATOM 747 N N . TRP D 1 20 ? -3.793 28.191 27.105 1.00 28.17 19 TRP D N 1
ATOM 748 C CA . TRP D 1 20 ? -3.851 27.149 28.154 1.00 29.61 19 TRP D CA 1
ATOM 749 C C . TRP D 1 20 ? -3.003 27.535 29.361 1.00 30.95 19 TRP D C 1
ATOM 750 O O . TRP D 1 20 ? -3.490 27.485 30.490 1.00 30.02 19 TRP D O 1
ATOM 761 N N . GLY D 1 21 ? -1.772 27.949 29.138 1.00 29.29 20 GLY D N 1
ATOM 762 C CA . GLY D 1 21 ? -0.875 28.381 30.215 1.00 29.61 20 GLY D CA 1
ATOM 763 C C . GLY D 1 21 ? -1.424 29.578 30.981 1.00 30.61 20 GLY D C 1
ATOM 764 O O . GLY D 1 21 ? -1.283 29.632 32.204 1.00 31.17 20 GLY D O 1
ATOM 765 N N . ILE D 1 22 ? -1.987 30.551 30.274 1.00 27.70 21 ILE D N 1
ATOM 766 C CA . ILE D 1 22 ? -2.546 31.748 30.938 1.00 27.46 21 ILE D CA 1
ATOM 767 C C . ILE D 1 22 ? -3.713 31.313 31.836 1.00 26.78 21 ILE D C 1
ATOM 768 O O . ILE D 1 22 ? -3.856 31.812 32.952 1.00 28.72 21 ILE D O 1
ATOM 773 N N . LYS D 1 23 ? -4.554 30.419 31.335 1.00 30.79 22 LYS D N 1
ATOM 774 C CA . LYS D 1 23 ? -5.684 29.890 32.137 1.00 35.41 22 LYS D CA 1
ATOM 775 C C . LYS D 1 23 ? -5.155 29.182 33.367 1.00 32.95 22 LYS D C 1
ATOM 776 O O . LYS D 1 23 ? -5.780 29.292 34.422 1.00 36.19 22 LYS D O 1
ATOM 782 N N . GLU D 1 24 ? -4.078 28.438 33.261 1.00 32.65 23 GLU D N 1
ATOM 783 C CA . GLU D 1 24 ? -3.454 27.746 34.411 1.00 34.11 23 GLU D CA 1
ATOM 784 C C . GLU D 1 24 ? -2.919 28.776 35.398 1.00 41.02 23 GLU D C 1
ATOM 785 O O . GLU D 1 24 ? -3.062 28.532 36.608 1.00 38.44 23 GLU D O 1
ATOM 791 N N . ILE D 1 25 ? -2.393 29.917 34.942 1.00 31.50 24 ILE D N 1
ATOM 792 C CA . ILE D 1 25 ? -1.979 30.992 35.874 1.00 33.42 24 ILE D CA 1
ATOM 793 C C . ILE D 1 25 ? -3.207 31.472 36.626 1.00 37.46 24 ILE D C 1
ATOM 794 O O . ILE D 1 25 ? -3.113 31.625 37.859 1.00 38.23 24 ILE D O 1
ATOM 799 N N . ALA D 1 26 ? -4.309 31.722 35.905 1.00 32.74 25 ALA D N 1
ATOM 800 C CA . ALA D 1 26 ? -5.524 32.296 36.513 1.00 35.73 25 ALA D CA 1
ATOM 801 C C . ALA D 1 26 ? -5.987 31.325 37.608 1.00 42.03 25 ALA D C 1
ATOM 802 O O . ALA D 1 26 ? -6.308 31.770 38.711 1.00 43.68 25 ALA D O 1
ATOM 804 N N . LYS D 1 27 ? -5.966 30.035 37.294 1.00 43.07 26 LYS D N 1
ATOM 805 C CA . LYS D 1 27 ? -6.420 28.984 38.269 1.00 46.46 26 LYS D CA 1
ATOM 806 C C . LYS D 1 27 ? -5.466 28.947 39.461 1.00 47.52 26 LYS D C 1
ATOM 807 O O . LYS D 1 27 ? -5.982 28.886 40.601 1.00 48.58 26 LYS D O 1
ATOM 812 N N . GLY D 1 28 ? -4.155 29.011 39.254 1.00 48.42 27 GLY D N 1
ATOM 813 C CA . GLY D 1 28 ? -3.143 29.070 40.319 1.00 53.46 27 GLY D CA 1
ATOM 814 C C . GLY D 1 28 ? -3.380 30.219 41.275 1.00 63.49 27 GLY D C 1
ATOM 815 O O . GLY D 1 28 ? -3.304 30.010 42.512 1.00 73.20 27 GLY D O 1
ATOM 816 N N . ILE D 1 29 ? -3.632 31.409 40.744 1.00 53.86 28 ILE D N 1
ATOM 817 C CA . ILE D 1 29 ? -3.851 32.630 41.566 1.00 59.93 28 ILE D CA 1
ATOM 818 C C . ILE D 1 29 ? -5.136 32.439 42.391 1.00 68.32 28 ILE D C 1
ATOM 819 O O . ILE D 1 29 ? -5.113 32.737 43.597 1.00 68.06 28 ILE D O 1
ATOM 824 N N . LYS D 1 30 ? -6.197 31.934 41.755 1.00 58.54 29 LYS D N 1
ATOM 825 C CA . LYS D 1 30 ? -7.542 31.770 42.369 1.00 64.56 29 LYS D CA 1
ATOM 826 C C . LYS D 1 30 ? -7.489 30.664 43.439 1.00 76.69 29 LYS D C 1
ATOM 827 O O . LYS D 1 30 ? -8.398 30.657 44.294 1.00 68.35 29 LYS D O 1
ATOM 832 N N . GLY D 1 31 ? -6.449 29.811 43.436 1.00 76.62 30 GLY D N 1
ATOM 833 C CA . GLY D 1 31 ? -6.193 28.801 44.486 1.00 71.70 30 GLY D CA 1
ATOM 834 C C . GLY D 1 31 ? -5.663 29.437 45.755 1.00 78.30 30 GLY D C 1
ATOM 835 O O . GLY D 1 31 ? -4.483 29.694 45.911 1.00 82.48 30 GLY D O 1
ATOM 839 N N . GLY E 1 2 ? 3.287 48.764 0.298 1.00 59.52 1 GLY E N 1
ATOM 840 C CA . GLY E 1 2 ? 4.128 49.615 1.202 1.00 55.68 1 GLY E CA 1
ATOM 841 C C . GLY E 1 2 ? 3.449 49.820 2.557 1.00 50.61 1 GLY E C 1
ATOM 842 O O . GLY E 1 2 ? 4.144 49.783 3.578 1.00 47.50 1 GLY E O 1
ATOM 843 N N . GLU E 1 3 ? 2.136 50.021 2.567 1.00 48.89 2 GLU E N 1
ATOM 844 C CA . GLU E 1 3 ? 1.325 50.181 3.803 1.00 50.78 2 GLU E CA 1
ATOM 845 C C . GLU E 1 3 ? 1.318 48.833 4.559 1.00 53.25 2 GLU E C 1
ATOM 846 O O . GLU E 1 3 ? 1.329 48.856 5.789 1.00 42.59 2 GLU E O 1
ATOM 849 N N . ILE E 1 4 ? 1.323 47.689 3.882 1.00 44.14 3 ILE E N 1
ATOM 850 C CA . ILE E 1 4 ? 1.435 46.372 4.578 1.00 48.39 3 ILE E CA 1
ATOM 851 C C . ILE E 1 4 ? 2.821 46.253 5.232 1.00 39.74 3 ILE E C 1
ATOM 852 O O . ILE E 1 4 ? 2.877 45.936 6.445 1.00 35.44 3 ILE E O 1
ATOM 857 N N . ALA E 1 5 ? 3.889 46.534 4.497 1.00 40.70 4 ALA E N 1
ATOM 858 C CA . ALA E 1 5 ? 5.282 46.483 5.029 1.00 38.63 4 ALA E CA 1
ATOM 859 C C . ALA E 1 5 ? 5.386 47.435 6.234 1.00 41.65 4 ALA E C 1
ATOM 860 O O . ALA E 1 5 ? 5.996 47.073 7.237 1.00 37.98 4 ALA E O 1
ATOM 862 N N . GLN E 1 6 ? 4.777 48.618 6.171 1.00 41.11 5 GLN E N 1
ATOM 863 C CA . GLN E 1 6 ? 4.851 49.613 7.266 1.00 39.11 5 GLN E CA 1
ATOM 864 C C . GLN E 1 6 ? 4.105 49.075 8.499 1.00 40.14 5 GLN E C 1
ATOM 865 O O . GLN E 1 6 ? 4.634 49.242 9.625 1.00 38.67 5 GLN E O 1
ATOM 871 N N . GLY E 1 7 ? 2.908 48.500 8.309 1.00 35.14 6 GLY E N 1
ATOM 872 C CA . GLY E 1 7 ? 2.150 47.896 9.411 1.00 36.19 6 GLY E CA 1
ATOM 873 C C . GLY E 1 7 ? 2.973 46.805 10.093 1.00 34.82 6 GLY E C 1
ATOM 874 O O . GLY E 1 7 ? 2.976 46.727 11.338 1.00 33.42 6 GLY E O 1
ATOM 875 N N . ILE E 1 8 ? 3.593 45.930 9.305 1.00 32.90 7 ILE E N 1
ATOM 876 C CA . ILE E 1 8 ? 4.403 44.820 9.851 1.00 31.36 7 ILE E CA 1
ATOM 877 C C . ILE E 1 8 ? 5.555 45.393 10.670 1.00 36.23 7 ILE E C 1
ATOM 878 O O . ILE E 1 8 ? 5.843 44.880 11.732 1.00 31.64 7 ILE E O 1
ATOM 883 N N . LYS E 1 9 ? 6.212 46.423 10.167 1.00 37.11 8 LYS E N 1
ATOM 884 C CA . LYS E 1 9 ? 7.329 47.054 10.904 1.00 38.13 8 LYS E CA 1
ATOM 885 C C . LYS E 1 9 ? 6.835 47.659 12.209 1.00 33.29 8 LYS E C 1
ATOM 886 O O . LYS E 1 9 ? 7.564 47.577 13.219 1.00 35.62 8 LYS E O 1
ATOM 892 N N . GLU E 1 10 ? 5.659 48.255 12.224 1.00 32.91 9 GLU E N 1
ATOM 893 C CA . GLU E 1 10 ? 5.097 48.819 13.473 1.00 32.37 9 GLU E CA 1
ATOM 894 C C . GLU E 1 10 ? 4.763 47.661 14.456 1.00 34.69 9 GLU E C 1
ATOM 895 O O . GLU E 1 10 ? 4.948 47.837 15.658 1.00 29.96 9 GLU E O 1
ATOM 901 N N . ILE E 1 11 ? 4.302 46.510 13.970 1.00 31.59 10 ILE E N 1
ATOM 902 C CA . ILE E 1 11 ? 4.126 45.322 14.855 1.00 28.93 10 ILE E CA 1
ATOM 903 C C . ILE E 1 11 ? 5.474 44.961 15.456 1.00 30.20 10 ILE E C 1
ATOM 904 O O . ILE E 1 11 ? 5.551 44.736 16.679 1.00 28.42 10 ILE E O 1
ATOM 909 N N . ALA E 1 12 ? 6.510 44.885 14.636 1.00 29.76 11 ALA E N 1
ATOM 910 C CA . ALA E 1 12 ? 7.851 44.492 15.131 1.00 33.56 11 ALA E CA 1
ATOM 911 C C . ALA E 1 12 ? 8.300 45.482 16.244 1.00 33.23 11 ALA E C 1
ATOM 912 O O . ALA E 1 12 ? 8.881 45.046 17.224 1.00 32.02 11 ALA E O 1
ATOM 914 N N . LYS E 1 13 ? 8.060 46.764 16.061 1.00 34.43 12 LYS E N 1
ATOM 915 C CA . LYS E 1 13 ? 8.442 47.789 17.062 1.00 37.62 12 LYS E CA 1
ATOM 916 C C . LYS E 1 13 ? 7.698 47.531 18.371 1.00 33.81 12 LYS E C 1
ATOM 917 O O . LYS E 1 13 ? 8.314 47.569 19.433 1.00 33.61 12 LYS E O 1
ATOM 919 N N . GLY E 1 14 ? 6.390 47.311 18.301 1.00 30.74 13 GLY E N 1
ATOM 920 C CA . GLY E 1 14 ? 5.594 47.022 19.490 1.00 29.85 13 GLY E CA 1
ATOM 921 C C . GLY E 1 14 ? 6.039 45.749 20.200 1.00 3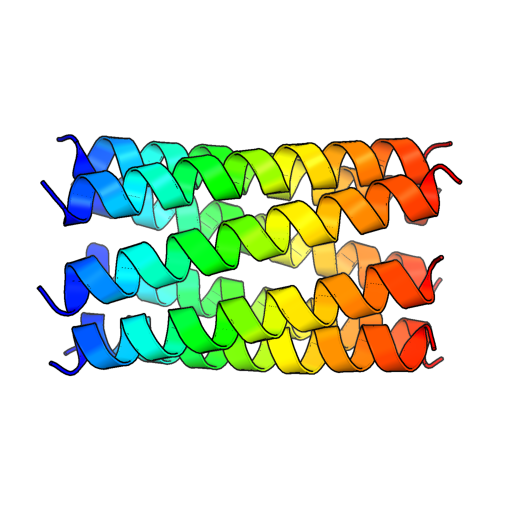0.76 13 GLY E C 1
ATOM 922 O O . GLY E 1 14 ? 6.067 45.704 21.430 1.00 30.14 13 GLY E O 1
ATOM 923 N N . ILE E 1 15 ? 6.366 44.720 19.452 1.00 29.01 14 ILE E N 1
ATOM 924 C CA . ILE E 1 15 ? 6.832 43.428 20.027 1.00 30.10 14 ILE E CA 1
ATOM 925 C C . ILE E 1 15 ? 8.140 43.666 20.773 1.00 30.89 14 ILE E C 1
ATOM 926 O O . ILE E 1 15 ? 8.301 43.110 21.850 1.00 29.06 14 ILE E O 1
ATOM 931 N N . LYS E 1 16 ? 9.043 44.456 20.213 1.00 30.35 15 LYS E N 1
ATOM 932 C CA . LYS E 1 16 ? 10.316 44.787 20.911 1.00 32.53 15 LYS E CA 1
ATOM 933 C C . LYS E 1 16 ? 10.030 45.556 22.196 1.00 27.95 15 LYS E C 1
ATOM 934 O O . LYS E 1 16 ? 10.701 45.285 23.197 1.00 32.38 15 LYS E O 1
ATOM 936 N N . GLU E 1 17 ? 9.059 46.425 22.216 1.00 34.28 16 GLU E N 1
ATOM 937 C CA . GLU E 1 17 ? 8.697 47.167 23.437 1.00 34.54 16 GLU E CA 1
ATOM 938 C C . GLU E 1 17 ? 8.094 46.190 24.467 1.00 34.55 16 GLU E C 1
ATOM 939 O O . GLU E 1 17 ? 8.345 46.329 25.648 1.00 29.64 16 GLU E O 1
ATOM 945 N N . ILE E 1 18 ? 7.335 45.206 24.042 1.00 30.65 17 ILE E N 1
ATOM 946 C CA . ILE E 1 18 ? 6.852 44.154 24.991 1.00 27.00 17 ILE E CA 1
ATOM 947 C C . ILE E 1 18 ? 8.064 43.400 25.529 1.00 24.91 17 ILE E C 1
ATOM 948 O O . ILE E 1 18 ? 8.085 43.150 26.728 1.00 29.11 17 ILE E O 1
ATOM 953 N N . ALA E 1 19 ? 9.018 43.015 24.687 1.00 27.79 18 ALA E N 1
ATOM 954 C CA . ALA E 1 19 ? 10.183 42.246 25.163 1.00 30.45 18 ALA E CA 1
ATOM 955 C C . ALA E 1 19 ? 10.941 43.066 26.256 1.00 32.13 18 ALA E C 1
ATOM 956 O O . ALA E 1 19 ? 11.378 42.496 27.262 1.00 28.82 18 ALA E O 1
ATOM 958 N N . TRP E 1 20 ? 11.078 44.357 26.041 1.00 32.57 19 TRP E N 1
ATOM 959 C CA . TRP E 1 20 ? 11.731 45.253 27.039 1.00 33.37 19 TRP E CA 1
ATOM 960 C C . TRP E 1 20 ? 10.976 45.237 28.354 1.00 33.22 19 TRP E C 1
ATOM 961 O O . TRP E 1 20 ? 11.580 45.056 29.435 1.00 31.77 19 TRP E O 1
ATOM 972 N N . GLY E 1 21 ? 9.660 45.400 28.305 1.00 29.47 20 GLY E N 1
ATOM 973 C CA . GLY E 1 21 ? 8.799 45.369 29.483 1.00 34.28 20 GLY E CA 1
ATOM 974 C C . GLY E 1 21 ? 8.880 44.036 30.221 1.00 34.01 20 GLY E C 1
ATOM 975 O O . GLY E 1 21 ? 8.881 44.055 31.452 1.00 30.61 20 GLY E O 1
ATOM 976 N N . ILE E 1 22 ? 8.898 42.923 29.502 1.00 28.79 21 ILE E N 1
ATOM 977 C CA . ILE E 1 22 ? 8.968 41.597 30.152 1.00 29.67 21 ILE E CA 1
ATOM 978 C C . ILE E 1 22 ? 10.320 41.483 30.872 1.00 29.26 21 ILE E C 1
ATOM 979 O O . ILE E 1 22 ? 10.359 40.947 31.958 1.00 33.62 21 ILE E O 1
ATOM 984 N N . LYS E 1 23 ? 11.381 41.938 30.263 1.00 30.74 22 LYS E N 1
ATOM 985 C CA . LYS E 1 23 ? 12.732 41.932 30.910 1.00 37.01 22 LYS E CA 1
ATOM 986 C C . LYS E 1 23 ? 12.673 42.770 32.194 1.00 35.12 22 LYS E C 1
ATOM 987 O O . LYS E 1 23 ? 13.293 42.352 33.198 1.00 35.26 22 LYS E O 1
ATOM 993 N N . GLU E 1 24 ? 11.987 43.924 32.177 1.00 36.94 23 GLU E N 1
ATOM 994 C CA . GLU E 1 24 ? 11.866 44.763 33.380 1.00 36.24 23 GLU E CA 1
ATOM 995 C C . GLU E 1 24 ? 11.053 44.017 34.456 1.00 39.24 23 GLU E C 1
ATOM 996 O O . GLU E 1 24 ? 11.386 44.103 35.649 1.00 36.70 23 GLU E O 1
ATOM 1002 N N . ILE E 1 25 ? 10.023 43.261 34.070 1.00 33.77 24 ILE E N 1
ATOM 1003 C CA . ILE E 1 25 ? 9.275 42.431 35.039 1.00 34.08 24 ILE E CA 1
ATOM 1004 C C . ILE E 1 25 ? 10.237 41.392 35.624 1.00 34.53 24 ILE E C 1
ATOM 1005 O O . ILE E 1 25 ? 10.200 41.204 36.853 1.00 41.55 24 ILE E O 1
ATOM 1010 N N . ALA E 1 26 ? 11.034 40.734 34.811 1.00 34.92 25 ALA E N 1
ATOM 1011 C CA . ALA E 1 26 ? 11.941 39.649 35.290 1.00 37.21 25 ALA E CA 1
ATOM 1012 C C . ALA E 1 26 ? 12.890 40.264 36.330 1.00 41.64 25 ALA E C 1
ATOM 1013 O O . ALA E 1 26 ? 13.088 39.656 37.404 1.00 39.58 25 ALA E O 1
ATOM 1015 N N . LYS E 1 27 ? 13.394 41.453 36.042 1.00 40.17 26 LYS E N 1
ATOM 1016 C CA . LYS E 1 27 ? 14.302 42.170 36.994 1.00 39.25 26 LYS E CA 1
ATOM 1017 C C . LYS E 1 27 ? 13.555 42.512 38.295 1.00 44.39 26 LYS E C 1
ATOM 1018 O O . LYS E 1 27 ? 14.119 42.288 39.410 1.00 49.08 26 LYS E O 1
ATOM 1022 N N . GLY E 1 28 ? 12.327 43.025 38.208 1.00 43.33 27 GLY E N 1
ATOM 1023 C CA . GLY E 1 28 ? 11.473 43.317 39.373 1.00 45.74 27 GLY E CA 1
ATOM 1024 C C . GLY E 1 28 ? 11.243 42.101 40.253 1.00 54.92 27 GLY E C 1
ATOM 1025 O O . GLY E 1 28 ? 11.293 42.232 41.473 1.00 52.52 27 GLY E O 1
ATOM 1026 N N . ILE E 1 29 ? 10.942 40.946 39.661 1.00 49.26 28 ILE E N 1
ATOM 1027 C CA . ILE E 1 29 ? 10.661 39.687 40.409 1.00 54.00 28 ILE E CA 1
ATOM 1028 C C . ILE E 1 29 ? 11.948 39.278 41.137 1.00 63.35 28 ILE E C 1
ATOM 1029 O O . ILE E 1 29 ? 11.854 38.931 42.344 1.00 62.28 28 ILE E O 1
ATOM 1034 N N . LYS E 1 30 ? 13.096 39.342 40.451 1.00 65.65 29 LYS E N 1
ATOM 1035 C CA . LYS E 1 30 ? 14.419 38.938 40.992 1.00 68.04 29 LYS E CA 1
ATOM 1036 C C . LYS E 1 30 ? 14.853 39.895 42.119 1.00 70.17 29 LYS E C 1
ATOM 1037 O O . LYS E 1 30 ? 15.705 39.478 42.933 1.00 78.95 29 LYS E O 1
ATOM 1043 N N . GLY E 1 31 ? 14.252 41.087 42.226 1.00 81.52 30 GLY E N 1
ATOM 1044 C CA . GLY E 1 31 ? 14.467 42.037 43.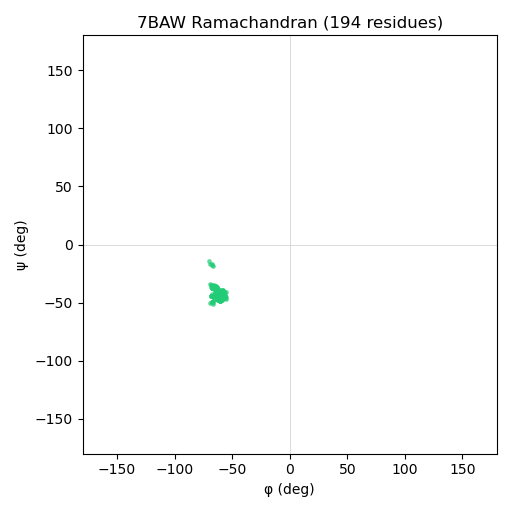332 1.00 74.61 30 GLY E CA 1
ATOM 1045 C C . GLY E 1 31 ? 13.748 41.602 44.596 1.00 75.21 30 GLY E C 1
ATOM 1049 N N . GLY F 1 2 ? -6.520 47.160 1.033 1.00 66.11 1 GLY F N 1
ATOM 1050 C CA . GLY F 1 2 ? -6.684 48.365 1.943 1.00 52.28 1 GLY F CA 1
ATOM 1051 C C . GLY F 1 2 ? -7.164 47.912 3.318 1.00 50.32 1 GLY F C 1
ATOM 1052 O O . GLY F 1 2 ? -6.622 48.373 4.329 1.00 42.43 1 GLY F O 1
ATOM 1053 N N . GLU F 1 3 ? -8.174 47.038 3.341 1.00 46.59 2 GLU F N 1
ATOM 1054 C CA . GLU F 1 3 ? -8.744 46.431 4.567 1.00 51.19 2 GLU F CA 1
ATOM 1055 C C . GLU F 1 3 ? -7.673 45.5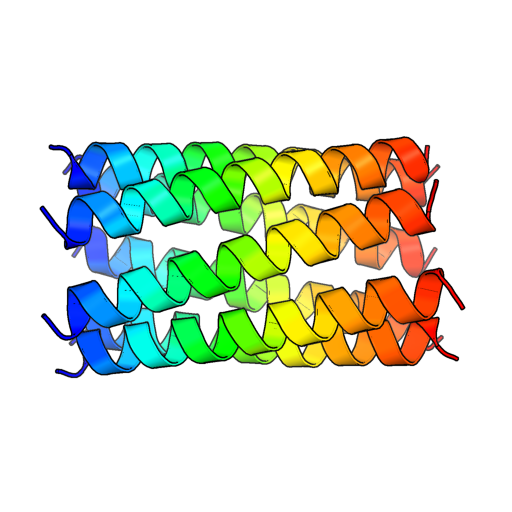44 5.237 1.00 45.73 2 GLU F C 1
ATOM 1056 O O . GLU F 1 3 ? -7.627 45.529 6.475 1.00 38.89 2 GLU F O 1
ATOM 1059 N N . ILE F 1 4 ? -6.816 44.864 4.487 1.00 43.94 3 ILE F N 1
ATOM 1060 C CA . ILE F 1 4 ? -5.699 44.074 5.087 1.00 42.25 3 ILE F CA 1
ATOM 1061 C C . ILE F 1 4 ? -4.708 45.027 5.754 1.00 38.59 3 ILE F C 1
ATOM 1062 O O . ILE F 1 4 ? -4.377 44.818 6.937 1.00 35.27 3 ILE F O 1
ATOM 1067 N N . ALA F 1 5 ? -4.253 46.060 5.033 1.00 38.68 4 ALA F N 1
ATOM 1068 C CA . ALA F 1 5 ? -3.278 47.045 5.572 1.00 39.35 4 ALA F CA 1
ATOM 1069 C C . ALA F 1 5 ? -3.889 47.703 6.835 1.00 40.23 4 ALA F C 1
ATOM 1070 O O . ALA F 1 5 ? -3.174 47.866 7.837 1.00 36.54 4 ALA F O 1
ATOM 1072 N N . GLN F 1 6 ? -5.191 47.995 6.830 1.00 42.39 5 GLN F N 1
ATOM 1073 C CA . GLN F 1 6 ? -5.840 48.657 7.976 1.00 40.82 5 GLN F CA 1
ATOM 1074 C C . GLN F 1 6 ? -5.878 47.701 9.183 1.00 39.03 5 GLN F C 1
ATOM 1075 O O . GLN F 1 6 ? -5.618 48.171 10.314 1.00 37.12 5 GLN F O 1
ATOM 1081 N N . GLY F 1 7 ? -6.233 46.438 8.970 1.00 35.47 6 GLY F N 1
ATOM 1082 C CA . GLY F 1 7 ? -6.238 45.441 10.035 1.00 37.45 6 GLY F CA 1
ATOM 1083 C C . GLY F 1 7 ? -4.854 45.284 10.636 1.00 34.57 6 GLY F C 1
ATOM 1084 O O . GLY F 1 7 ? -4.762 45.179 11.851 1.00 31.39 6 GLY F O 1
ATOM 1085 N N . ILE F 1 8 ? -3.813 45.237 9.810 1.00 29.55 7 ILE F N 1
ATOM 1086 C CA . ILE F 1 8 ? -2.431 45.072 10.327 1.00 32.62 7 ILE F CA 1
ATOM 1087 C C . ILE F 1 8 ? -2.074 46.291 11.172 1.00 35.21 7 ILE F C 1
ATOM 1088 O O . ILE F 1 8 ? -1.451 46.154 12.228 1.00 32.51 7 ILE F O 1
ATOM 1093 N N . LYS F 1 9 ? -2.432 47.470 10.721 1.00 36.07 8 LYS F N 1
ATOM 1094 C CA . LYS F 1 9 ? -2.170 48.708 11.519 1.00 38.56 8 LYS F CA 1
ATOM 1095 C C . LYS F 1 9 ? -2.924 48.666 12.845 1.00 32.33 8 LYS F C 1
ATOM 1096 O O . LYS F 1 9 ? -2.377 49.117 13.874 1.00 33.75 8 LYS F O 1
ATOM 1102 N N . GLU F 1 10 ? -4.143 48.152 12.864 1.00 32.53 9 GLU F N 1
ATOM 1103 C CA . GLU F 1 10 ? -4.908 48.025 14.116 1.00 31.90 9 GLU F CA 1
ATOM 1104 C C . GLU F 1 10 ? -4.239 46.987 15.046 1.00 32.96 9 GLU F C 1
ATOM 1105 O O . GLU F 1 10 ? -4.263 47.201 16.238 1.00 32.45 9 GLU F O 1
ATOM 1111 N N . ILE F 1 11 ? -3.681 45.896 14.503 1.00 29.55 10 ILE F N 1
ATOM 1112 C CA . ILE F 1 11 ? -2.884 44.962 15.319 1.00 27.26 10 ILE F CA 1
ATOM 1113 C C . ILE F 1 11 ? -1.720 45.724 15.940 1.00 29.32 10 ILE F C 1
ATOM 1114 O O . ILE F 1 11 ? -1.488 45.575 17.151 1.00 29.81 10 ILE F O 1
ATOM 1119 N N . ALA F 1 12 ? -1.004 46.508 15.153 1.00 26.92 11 ALA F N 1
ATOM 1120 C CA . ALA F 1 12 ? 0.168 47.257 15.697 1.00 30.11 11 ALA F CA 1
ATOM 1121 C C . ALA F 1 12 ? -0.266 48.175 16.834 1.00 31.78 11 ALA F C 1
ATOM 1122 O O . ALA F 1 12 ? 0.455 48.275 17.824 1.00 32.37 11 ALA F O 1
ATOM 1124 N N . LYS F 1 13 ? -1.404 48.834 16.704 1.00 31.14 12 LYS F N 1
ATOM 1125 C CA . LYS F 1 13 ? -1.913 49.732 17.757 1.00 35.08 12 LYS F CA 1
ATOM 1126 C C . LYS F 1 13 ? -2.198 48.932 19.023 1.00 37.12 12 LYS F C 1
ATOM 1127 O O . LYS F 1 13 ? -1.829 49.380 20.138 1.00 32.79 12 LYS F O 1
ATOM 1133 N N . GLY F 1 14 ? -2.864 47.788 18.900 1.00 34.98 13 GLY F N 1
ATOM 1134 C CA . GLY F 1 14 ? -3.157 46.950 20.063 1.00 31.89 13 GLY F CA 1
ATOM 1135 C C . GLY F 1 14 ? -1.890 46.437 20.730 1.00 30.00 13 GLY F C 1
ATOM 1136 O O . GLY F 1 14 ? -1.834 46.361 21.961 1.00 28.96 13 GLY F O 1
ATOM 1137 N N . ILE F 1 15 ? -0.883 46.051 19.948 1.00 27.24 14 ILE F N 1
ATOM 1138 C CA . ILE F 1 15 ? 0.377 45.532 20.488 1.00 31.83 14 ILE F CA 1
ATOM 1139 C C . ILE F 1 15 ? 1.061 46.667 21.281 1.00 38.20 14 ILE F C 1
ATOM 1140 O O . ILE F 1 15 ? 1.646 46.400 22.313 1.00 31.11 14 ILE F O 1
ATOM 1145 N N . LYS F 1 16 ? 1.028 47.888 20.791 1.00 34.10 15 LYS F N 1
ATOM 1146 C CA . LYS F 1 16 ? 1.593 49.049 21.562 1.00 34.42 15 LYS F CA 1
ATOM 1147 C C . LYS F 1 16 ? 0.854 49.230 22.874 1.00 32.30 15 LYS F C 1
ATOM 1148 O O . LYS F 1 16 ? 1.504 49.532 23.878 1.00 34.84 15 LYS F O 1
ATOM 1154 N N . GLU F 1 17 ? -0.443 49.064 22.900 1.00 31.96 16 GLU F N 1
ATOM 1155 C CA . GLU F 1 17 ? -1.229 49.154 24.129 1.00 29.93 16 GLU F CA 1
ATOM 1156 C C . GLU F 1 17 ? -0.807 48.014 25.087 1.00 35.01 16 GLU F C 1
ATOM 1157 O O . GLU F 1 17 ? -0.693 48.237 26.291 1.00 29.07 16 GLU F O 1
ATOM 1160 N N . ILE F 1 18 ? -0.551 46.820 24.572 1.00 29.81 17 ILE F N 1
ATOM 1161 C CA . ILE F 1 18 ? -0.007 45.727 25.422 1.00 27.94 17 ILE F CA 1
ATOM 1162 C C . ILE F 1 18 ? 1.350 46.148 25.985 1.00 26.37 17 ILE F C 1
ATOM 1163 O O . ILE F 1 18 ? 1.572 45.920 27.183 1.00 29.36 17 ILE F O 1
ATOM 1168 N N . ALA F 1 19 ? 2.219 46.722 25.175 1.00 28.21 18 ALA F N 1
ATOM 1169 C CA . ALA F 1 19 ? 3.572 47.110 25.662 1.00 31.70 18 ALA F CA 1
ATOM 1170 C C . ALA F 1 19 ? 3.443 48.114 26.826 1.00 32.61 18 ALA F C 1
ATOM 1171 O O . ALA F 1 19 ? 4.161 47.983 27.809 1.00 31.86 18 ALA F O 1
ATOM 1173 N N . TRP F 1 20 ? 2.529 49.051 26.706 1.00 32.92 19 TRP F N 1
ATOM 1174 C CA . TRP F 1 20 ? 2.293 50.056 27.771 1.00 36.70 19 TRP F CA 1
ATOM 1175 C C . TRP F 1 20 ? 1.823 49.366 29.051 1.00 33.58 19 TRP F C 1
ATOM 1176 O O . TRP F 1 20 ? 2.344 49.641 30.136 1.00 34.58 19 TRP F O 1
ATOM 1187 N N . GLY F 1 21 ? 0.851 48.455 28.946 1.00 31.35 20 GLY F N 1
ATOM 1188 C CA . GLY F 1 21 ? 0.347 47.669 30.067 1.00 31.85 20 GLY F CA 1
ATOM 1189 C C . GLY F 1 21 ? 1.455 46.871 30.756 1.00 31.50 20 GLY F C 1
ATOM 1190 O O . GLY F 1 21 ? 1.464 46.790 32.015 1.00 31.67 20 GLY F O 1
ATOM 1191 N N . ILE F 1 22 ? 2.299 46.207 29.972 1.00 30.04 21 ILE F N 1
ATOM 1192 C CA . ILE F 1 22 ? 3.388 45.381 30.549 1.00 30.17 21 ILE F CA 1
ATOM 1193 C C . ILE F 1 22 ? 4.344 46.304 31.319 1.00 31.57 21 ILE F C 1
ATOM 1194 O O . ILE F 1 22 ? 4.804 45.922 32.410 1.00 33.55 21 ILE F O 1
ATOM 1199 N N . LYS F 1 23 ? 4.662 47.443 30.757 1.00 32.61 22 LYS F N 1
ATOM 1200 C CA . LYS F 1 23 ? 5.514 48.453 31.462 1.00 35.32 22 LYS F CA 1
ATOM 1201 C C . LYS F 1 23 ? 4.862 48.863 32.776 1.00 33.77 22 LYS F C 1
ATOM 1202 O O . LYS F 1 23 ? 5.600 49.024 33.772 1.00 38.70 22 LYS F O 1
ATOM 1208 N N . GLU F 1 24 ? 3.550 49.039 32.818 1.00 36.00 23 GLU F N 1
ATOM 1209 C CA . GLU F 1 24 ? 2.838 49.430 34.064 1.00 36.68 23 GLU F CA 1
ATOM 1210 C C . GLU F 1 24 ? 2.931 48.272 35.076 1.00 41.48 23 GLU F C 1
ATOM 1211 O O . GLU F 1 24 ? 3.099 48.522 36.286 1.00 36.30 23 GLU F O 1
ATOM 1217 N N . ILE F 1 25 ? 2.862 47.017 34.618 1.00 34.83 24 ILE F N 1
ATOM 1218 C CA . ILE F 1 25 ? 3.068 45.872 35.523 1.00 29.05 24 ILE F CA 1
ATOM 1219 C C . ILE F 1 25 ? 4.480 45.944 36.116 1.00 32.78 24 ILE F C 1
ATOM 1220 O O . ILE F 1 25 ? 4.621 45.739 37.362 1.00 36.15 24 ILE F O 1
ATOM 1225 N N . ALA F 1 26 ? 5.474 46.197 35.267 1.00 32.66 25 ALA F N 1
ATOM 1226 C CA . ALA F 1 26 ? 6.880 46.159 35.725 1.00 32.76 25 ALA F CA 1
ATOM 1227 C C . ALA F 1 26 ? 7.041 47.248 36.795 1.00 42.07 25 ALA F C 1
ATOM 1228 O O . ALA F 1 26 ? 7.698 47.000 37.813 1.00 41.13 25 ALA F O 1
ATOM 1230 N N . LYS F 1 27 ? 6.433 48.401 36.573 1.00 37.83 26 LYS F N 1
ATOM 1231 C CA . LYS F 1 27 ? 6.480 49.539 37.550 1.00 38.35 26 LYS F CA 1
ATOM 1232 C C . LYS F 1 27 ? 5.817 49.141 38.861 1.00 45.38 26 LYS F C 1
ATOM 1233 O O . LYS F 1 27 ? 6.439 49.411 39.954 1.00 46.24 26 LYS F O 1
ATOM 1239 N N . GLY F 1 28 ? 4.651 48.506 38.814 1.00 40.71 27 GLY F N 1
ATOM 1240 C CA . GLY F 1 28 ? 3.957 48.009 40.012 1.00 47.85 27 GLY F CA 1
ATOM 1241 C C . GLY F 1 28 ? 4.816 47.046 40.821 1.00 49.95 27 GLY F C 1
ATOM 1242 O O . GLY F 1 28 ? 4.840 47.146 42.060 1.00 59.69 27 GLY F O 1
ATOM 1243 N N . ILE F 1 29 ? 5.469 46.098 40.161 1.00 48.51 28 ILE F N 1
ATOM 1244 C CA . ILE F 1 29 ? 6.309 45.064 40.834 1.00 54.01 28 ILE F CA 1
ATOM 1245 C C . ILE F 1 29 ? 7.493 45.771 41.518 1.00 59.35 28 ILE F C 1
ATOM 1246 O O . ILE F 1 29 ? 7.785 45.426 42.667 1.00 57.73 28 ILE F O 1
ATOM 1251 N N . LYS F 1 30 ? 8.120 46.731 40.838 1.00 47.98 29 LYS F N 1
ATOM 1252 C CA . LYS F 1 30 ? 9.312 47.476 41.316 1.00 56.74 29 LYS F CA 1
ATOM 1253 C C . LYS F 1 30 ? 8.918 48.413 42.472 1.00 64.17 29 LYS F C 1
ATOM 1254 O O . LYS F 1 30 ? 9.850 48.936 43.131 1.00 67.10 29 LYS F O 1
ATOM 1260 N N . GLY F 1 31 ? 7.625 48.662 42.687 1.00 58.06 30 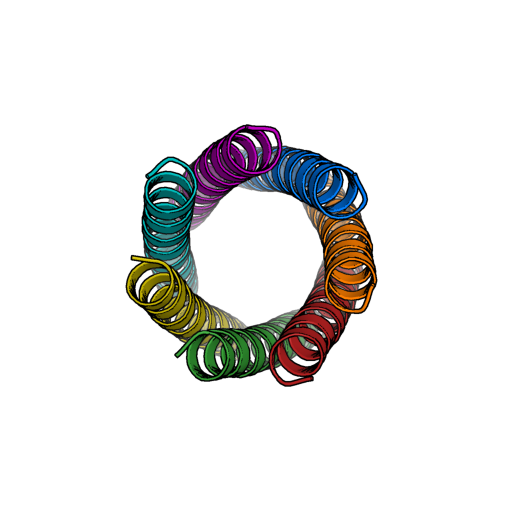GLY F N 1
ATOM 1261 C CA . GLY F 1 31 ? 7.113 49.523 43.771 1.00 61.18 30 GLY F CA 1
ATOM 1262 C C . GLY F 1 31 ? 7.268 51.000 43.426 1.00 61.24 30 GLY F C 1
ATOM 1266 N N . GLY G 1 2 ? -11.336 38.828 1.485 1.00 75.10 1 GLY G N 1
ATOM 1267 C CA . GLY G 1 2 ? -12.332 39.394 2.453 1.00 63.25 1 GLY G CA 1
ATOM 1268 C C . GLY G 1 2 ? -12.362 38.571 3.739 1.00 52.86 1 GLY G C 1
ATOM 1269 O O . GLY G 1 2 ? -12.395 39.189 4.825 1.00 45.95 1 GLY G O 1
ATOM 1270 N N . GLU G 1 3 ? -12.303 37.244 3.644 1.00 48.08 2 GLU G N 1
ATOM 1271 C CA . GLU G 1 3 ? -12.192 36.338 4.814 1.00 49.12 2 GLU G CA 1
ATOM 1272 C C . GLU G 1 3 ? -10.818 36.560 5.493 1.00 50.93 2 GLU G C 1
ATOM 1273 O O . GLU G 1 3 ? -10.740 36.496 6.731 1.00 39.04 2 GLU G O 1
ATOM 1276 N N . ILE G 1 4 ? -9.757 36.838 4.740 1.00 43.94 3 ILE G N 1
ATOM 1277 C CA . ILE G 1 4 ? -8.433 37.149 5.361 1.00 45.67 3 ILE G CA 1
ATOM 1278 C C . ILE G 1 4 ? -8.532 38.487 6.108 1.00 43.26 3 ILE G C 1
ATOM 1279 O O . ILE G 1 4 ? -8.142 38.543 7.291 1.00 37.68 3 ILE G O 1
ATOM 1284 N N . ALA G 1 5 ? -9.063 39.525 5.470 1.00 37.49 4 ALA G N 1
ATOM 1285 C CA . ALA G 1 5 ? -9.243 40.852 6.100 1.00 38.60 4 ALA G CA 1
ATOM 1286 C C . ALA G 1 5 ? -10.096 40.702 7.360 1.00 39.32 4 ALA G C 1
ATOM 1287 O O . ALA G 1 5 ? -9.765 41.313 8.377 1.00 38.36 4 ALA G O 1
ATOM 1289 N N . GLN G 1 6 ? -11.142 39.884 7.343 1.00 41.66 5 GLN G N 1
ATOM 1290 C CA . GLN G 1 6 ? -12.040 39.696 8.513 1.00 42.79 5 GLN G CA 1
ATOM 1291 C C . GLN G 1 6 ? -11.269 39.008 9.655 1.00 37.43 5 GLN G C 1
ATOM 1292 O O . GLN G 1 6 ? -11.436 39.428 10.804 1.00 38.41 5 GLN G O 1
ATOM 1298 N N . GLY G 1 7 ? -10.485 37.974 9.347 1.00 36.79 6 GLY G N 1
ATOM 1299 C CA . GLY G 1 7 ? -9.672 37.280 10.351 1.00 37.10 6 GLY G CA 1
ATOM 1300 C C . GLY G 1 7 ? -8.679 38.244 10.990 1.00 31.61 6 GLY G C 1
ATOM 1301 O O . GLY G 1 7 ? -8.524 38.214 12.203 1.00 32.17 6 GLY G O 1
ATOM 1302 N N . ILE G 1 8 ? -8.019 39.069 10.194 1.00 31.78 7 ILE G N 1
ATOM 1303 C CA . ILE G 1 8 ? -7.042 40.048 10.699 1.00 30.22 7 ILE G CA 1
ATOM 1304 C C . ILE G 1 8 ? -7.751 41.019 11.630 1.00 32.85 7 ILE G C 1
ATOM 1305 O O . ILE G 1 8 ? -7.189 41.350 12.699 1.00 30.86 7 ILE G O 1
ATOM 1310 N N . LYS G 1 9 ? -8.916 41.483 11.250 1.00 33.01 8 LYS G N 1
ATOM 1311 C CA . LYS G 1 9 ? -9.683 42.429 12.107 1.00 38.31 8 LYS G CA 1
ATOM 1312 C C . LYS G 1 9 ? -10.084 41.769 13.409 1.00 32.61 8 LYS G C 1
ATOM 1313 O O . LYS G 1 9 ? -10.041 42.442 14.473 1.00 34.36 8 LYS G O 1
ATOM 1319 N N . GLU G 1 10 ? -10.443 40.502 13.377 1.00 34.59 9 GLU G N 1
ATOM 1320 C CA . GLU G 1 10 ? -10.785 39.766 14.623 1.00 31.77 9 GLU G CA 1
ATOM 1321 C C . GLU G 1 10 ? -9.517 39.602 15.502 1.00 34.20 9 GLU G C 1
ATOM 1322 O O . GLU G 1 10 ? -9.641 39.707 16.726 1.00 32.98 9 GLU G O 1
ATOM 1328 N N . ILE G 1 11 ? -8.343 39.373 14.903 1.00 31.68 10 ILE G N 1
ATOM 1329 C CA . ILE G 1 11 ? -7.082 39.375 15.701 1.00 30.19 10 ILE G CA 1
ATOM 1330 C C . ILE G 1 11 ? -6.897 40.730 16.368 1.00 27.01 10 ILE G C 1
ATOM 1331 O O . ILE G 1 11 ? -6.612 40.768 17.573 1.00 28.70 10 ILE G O 1
ATOM 1336 N N . ALA G 1 12 ? -7.081 41.819 15.611 1.00 27.48 11 ALA G N 1
ATOM 1337 C CA . ALA G 1 12 ? -6.922 43.180 16.174 1.00 32.38 11 ALA G CA 1
ATOM 1338 C C . ALA G 1 12 ? -7.831 43.373 17.387 1.00 32.87 11 ALA G C 1
ATOM 1339 O O . ALA G 1 12 ? -7.383 43.957 18.399 1.00 30.74 11 ALA G O 1
ATOM 1341 N N . LYS G 1 13 ? -9.073 42.933 17.283 1.00 33.44 12 LYS G N 1
ATOM 1342 C CA . LYS G 1 13 ? -10.058 43.098 18.365 1.00 34.56 12 LYS G CA 1
ATOM 1343 C C . LYS G 1 13 ? -9.594 42.327 19.595 1.00 31.94 12 LYS G C 1
ATOM 1344 O O . LYS G 1 13 ? -9.637 42.884 20.722 1.00 31.68 12 LYS G O 1
ATOM 1350 N N . GLY G 1 14 ? -9.170 41.086 19.424 1.00 32.98 13 GLY G N 1
ATOM 1351 C CA . GLY G 1 14 ? -8.695 40.263 20.530 1.00 31.68 13 GLY G CA 1
ATOM 1352 C C . GLY G 1 14 ? -7.466 40.874 21.180 1.00 28.37 13 GLY G C 1
ATOM 1353 O O . GLY G 1 14 ? -7.357 40.808 22.403 1.00 29.62 13 GLY G O 1
ATOM 1354 N N . ILE G 1 15 ? -6.537 41.394 20.404 1.00 28.30 14 ILE G N 1
ATOM 1355 C CA . ILE G 1 15 ? -5.291 41.997 20.943 1.00 29.40 14 ILE G CA 1
ATOM 1356 C C . ILE G 1 15 ? -5.679 43.204 21.816 1.00 28.93 14 ILE G C 1
ATOM 1357 O O . ILE G 1 15 ? -5.085 43.374 22.860 1.00 28.86 14 ILE G O 1
ATOM 1362 N N . LYS G 1 16 ? -6.637 44.016 21.379 1.00 31.24 15 LYS G N 1
ATOM 1363 C CA . LYS G 1 16 ? -7.100 45.163 22.203 1.00 31.77 15 LYS G CA 1
ATOM 1364 C C . LYS G 1 16 ? -7.679 44.667 23.526 1.00 30.22 15 LYS G C 1
ATOM 1365 O O . LYS G 1 16 ? -7.454 45.276 24.558 1.00 33.15 15 LYS G O 1
ATOM 1371 N N . GLU G 1 17 ? -8.429 43.593 23.510 1.00 32.31 16 GLU G N 1
ATOM 1372 C CA . GLU G 1 17 ? -9.027 43.038 24.728 1.00 33.88 16 GLU G CA 1
ATOM 1373 C C . GLU G 1 17 ? -7.906 42.495 25.633 1.00 32.85 16 GLU G C 1
ATOM 1374 O O . GLU G 1 17 ? -7.992 42.697 26.858 1.00 31.23 16 GLU G O 1
ATOM 1380 N N . ILE G 1 18 ? -6.855 41.897 25.065 1.00 30.13 17 ILE G N 1
ATOM 1381 C CA . ILE G 1 18 ? -5.673 41.526 25.887 1.00 27.06 17 ILE G CA 1
ATOM 1382 C C . ILE G 1 18 ? -5.069 42.781 26.526 1.00 29.86 17 ILE G C 1
ATOM 1383 O O . ILE G 1 18 ? -4.773 42.727 27.719 1.00 30.42 17 ILE G O 1
ATOM 1388 N N . ALA G 1 19 ? -4.897 43.847 25.757 1.00 29.22 18 ALA G N 1
ATOM 1389 C CA . ALA G 1 19 ? -4.293 45.095 26.295 1.00 31.34 18 ALA G CA 1
ATOM 1390 C C . ALA G 1 19 ? -5.098 45.580 27.509 1.00 34.46 18 ALA G C 1
ATOM 1391 O O . ALA G 1 19 ? -4.517 45.998 28.489 1.00 29.72 18 ALA G O 1
ATOM 1393 N N . TRP G 1 20 ? -6.409 45.564 27.413 1.00 32.87 19 TRP G N 1
ATOM 1394 C CA . TRP G 1 20 ? -7.307 46.033 28.501 1.00 38.97 19 TRP G CA 1
ATOM 1395 C C . TRP G 1 20 ? -7.114 45.167 29.746 1.00 36.97 19 TRP G C 1
ATOM 1396 O O . TRP G 1 20 ? -6.946 45.709 30.838 1.00 35.67 19 TRP G O 1
ATOM 1407 N N . GLY G 1 21 ? -7.088 43.859 29.592 1.00 33.63 20 GLY G N 1
ATOM 1408 C CA . GLY G 1 21 ? -6.836 42.930 30.687 1.00 32.95 20 GLY G CA 1
ATOM 1409 C C . GLY G 1 21 ? -5.484 43.144 31.337 1.00 32.61 20 GLY G C 1
ATOM 1410 O O . GLY G 1 21 ? -5.380 43.052 32.556 1.00 33.42 20 GLY G O 1
ATOM 1411 N N . ILE G 1 22 ? -4.450 43.365 30.555 1.00 31.05 21 ILE G N 1
ATOM 1412 C CA . ILE G 1 22 ? -3.089 43.586 31.101 1.00 32.85 21 ILE G CA 1
ATOM 1413 C C . ILE G 1 22 ? -3.103 44.882 31.932 1.00 35.85 21 ILE G C 1
ATOM 1414 O O . ILE G 1 22 ? -2.504 44.914 33.002 1.00 32.54 21 ILE G O 1
ATOM 1419 N N . LYS G 1 23 ? -3.733 45.914 31.403 1.00 32.10 22 LYS G N 1
ATOM 1420 C CA . LYS G 1 23 ? -3.881 47.195 32.163 1.00 34.95 22 LYS G CA 1
ATOM 1421 C C . LYS G 1 23 ? -4.605 46.947 33.477 1.00 33.64 22 LYS G C 1
ATOM 1422 O O . LYS G 1 23 ? -4.197 47.580 34.490 1.00 40.56 22 LYS G O 1
ATOM 1426 N N . GLU G 1 24 ? -5.614 46.110 33.494 1.00 34.47 23 GLU G N 1
ATOM 1427 C CA . GLU G 1 24 ? -6.352 45.770 34.721 1.00 39.45 23 GLU G CA 1
ATOM 1428 C C . GLU G 1 24 ? -5.462 45.013 35.684 1.00 43.50 23 GLU G C 1
ATOM 1429 O O . GLU G 1 24 ? -5.550 45.280 36.893 1.00 39.15 23 GLU G O 1
ATOM 1435 N N . ILE G 1 25 ? -4.590 44.154 35.196 1.00 37.28 24 ILE G N 1
ATOM 1436 C CA . ILE G 1 25 ? -3.604 43.463 36.077 1.00 33.47 24 ILE G CA 1
ATOM 1437 C C . ILE G 1 25 ? -2.712 44.539 36.693 1.00 33.27 24 ILE G C 1
ATOM 1438 O O . ILE G 1 25 ? -2.474 44.446 37.924 1.00 39.99 24 ILE G O 1
ATOM 1443 N N . ALA G 1 26 ? -2.211 45.479 35.910 1.00 33.83 25 ALA G N 1
ATOM 1444 C CA . ALA G 1 26 ? -1.245 46.471 36.412 1.00 38.34 25 ALA G CA 1
ATOM 1445 C C . ALA G 1 26 ? -1.950 47.273 37.525 1.00 42.61 25 ALA G C 1
ATOM 1446 O O . ALA G 1 26 ? -1.345 47.504 38.572 1.00 38.87 25 ALA G O 1
ATOM 1448 N N . LYS G 1 27 ? -3.217 47.614 37.307 1.00 41.47 26 LYS G N 1
ATOM 1449 C CA . LYS G 1 27 ? -4.021 48.336 38.362 1.00 47.64 26 LYS G CA 1
ATOM 1450 C C . LYS G 1 27 ? -4.200 47.481 39.622 1.00 50.36 26 LYS G C 1
ATOM 1451 O O . LYS G 1 27 ? -4.033 48.005 40.732 1.00 49.31 26 LYS G O 1
ATOM 1456 N N . GLY G 1 28 ? -4.524 46.203 39.467 1.00 45.80 27 GLY G N 1
ATOM 1457 C CA . GLY G 1 28 ? -4.652 45.228 40.575 1.00 56.79 27 GLY G CA 1
ATOM 1458 C C . GLY G 1 28 ? -3.384 45.153 41.413 1.00 62.49 27 GLY G C 1
ATOM 1459 O O . GLY G 1 28 ? -3.480 45.147 42.646 1.00 60.60 27 GLY G O 1
ATOM 1460 N N . ILE G 1 29 ? -2.220 45.092 40.768 1.00 50.66 28 ILE G N 1
ATOM 1461 C CA . ILE G 1 29 ? -0.910 44.994 41.463 1.00 59.95 28 ILE G CA 1
ATOM 1462 C C . ILE G 1 29 ? -0.672 46.293 42.235 1.00 64.44 28 ILE G C 1
ATOM 1463 O O . ILE G 1 29 ? -0.261 46.202 43.405 1.00 64.57 28 ILE G O 1
ATOM 1468 N N . LYS G 1 30 ? -0.894 47.449 41.592 1.00 67.13 29 LYS G N 1
ATOM 1469 C CA . LYS G 1 30 ? -0.833 48.799 42.230 1.00 62.76 29 LYS G CA 1
ATOM 1470 C C . LYS G 1 30 ? -1.843 48.889 43.382 1.00 60.64 29 LYS G C 1
ATOM 1471 O O . LYS G 1 30 ? -2.799 48.135 43.531 1.00 62.85 29 LYS G O 1
#

Solvent-accessible surface area: 9703 Å² total; per-residue (Å²): 86,54,64,12,61,0,16,51,91,19,6,44,4,14,75,97,10,1,145,0,14,66,41,15,5,109,16,55,113,98,93,121,61,16,74,7,18,49,67,18,5,56,0,13,64,59,12,1,140,0,13,60,29,18,2,113,14,58,118,99,91,97,61,15,92,0,18,40,45,18,12,92,0,18,137,55,14,9,50,1,13,88,73,11,8,87,25,62,118,83,70,65,3,95,4,18,86,54,18,6,73,0,12,80,56,19,0,146,0,15,84,48,14,6,132,11,54,93,97,92,60,66,13,100,0,18,79,64,18,10,43,0,14,48,66,15,8,122,0,15,60,30,13,4,77,13,61,115,85,91,64,64,6,77,0,24,53,43,16,4,111,0,15,76,53,14,1,138,0,15,56,52,16,5,131,21,53,106,86,86,88,57,7,105,7,13,80,74,17,5,109,4,10,55,53,13,0,153,8,12,45,100,15,4,116,27,67,105

Sequence (208 aa):
GEIAQGIKEIAKGIKEIAWGIKEIAKGIKGGEIAQGIKEIAKGIKEIAWGIKEIAKGIKGGEIAQGIKEIAKGIKEIAWGIKEIAKGIKGEIAQGIKEIAKGIKEIAWGIKEIAKGIKGGEIAQGIKEIAKGIKEIAWGIKEIAKGIKGGEIAQGIKEIAKGIKEIAWGIKEIAKGIKGGEIAQGIKEIAKGIKEIAWGIKEIAKGIK